Protein AF-A0A7S0NJ37-F1 (afdb_monomer_lite)

Structure (mmCIF, N/CA/C/O backbone):
data_AF-A0A7S0NJ37-F1
#
_entry.id   AF-A0A7S0NJ37-F1
#
loop_
_atom_site.group_PDB
_atom_site.id
_atom_site.type_symbol
_atom_site.label_atom_id
_atom_site.label_alt_id
_atom_site.label_comp_id
_atom_site.label_asym_id
_atom_site.label_entity_id
_atom_site.label_seq_id
_atom_site.pdbx_PDB_ins_code
_atom_site.Cartn_x
_atom_site.Cartn_y
_atom_site.Cartn_z
_atom_site.occupancy
_atom_site.B_iso_or_equiv
_atom_site.auth_seq_id
_atom_site.auth_comp_id
_atom_site.auth_asym_id
_atom_site.auth_atom_id
_atom_site.pdbx_PDB_model_num
ATOM 1 N N . ALA A 1 1 ? 21.598 -8.568 -41.672 1.00 54.41 1 ALA A N 1
ATOM 2 C CA . ALA A 1 1 ? 20.676 -8.163 -42.757 1.00 54.41 1 ALA A CA 1
ATOM 3 C C . ALA A 1 1 ? 19.600 -9.223 -43.064 1.00 54.41 1 ALA A C 1
ATOM 5 O O . ALA A 1 1 ? 18.471 -9.042 -42.624 1.00 54.41 1 ALA A O 1
ATOM 6 N N . ALA A 1 2 ? 19.920 -10.364 -43.697 1.00 63.41 2 ALA A N 1
ATOM 7 C CA . ALA A 1 2 ? 18.917 -11.336 -44.184 1.00 63.41 2 ALA A CA 1
ATOM 8 C C . ALA A 1 2 ? 17.952 -11.902 -43.115 1.00 63.41 2 ALA A C 1
ATOM 10 O O . ALA A 1 2 ? 16.750 -11.988 -43.350 1.00 63.41 2 ALA A O 1
ATOM 11 N N . VAL A 1 3 ? 18.448 -12.220 -41.911 1.00 75.25 3 VAL A N 1
ATOM 12 C CA . VAL A 1 3 ? 17.618 -12.723 -40.791 1.00 75.25 3 VAL A CA 1
ATOM 13 C C . VAL A 1 3 ? 16.585 -11.689 -40.318 1.00 75.25 3 VAL A C 1
ATOM 15 O O . VAL A 1 3 ? 15.489 -12.055 -39.906 1.00 75.25 3 VAL A O 1
ATOM 18 N N . LEU A 1 4 ? 16.899 -10.394 -40.427 1.00 79.69 4 LEU A N 1
ATOM 19 C CA . LEU A 1 4 ? 15.978 -9.291 -40.123 1.00 79.69 4 LEU A CA 1
ATOM 20 C C . LEU A 1 4 ? 15.130 -8.873 -41.336 1.00 79.69 4 LEU A C 1
ATOM 22 O O . LEU A 1 4 ? 14.363 -7.918 -41.234 1.00 79.69 4 LEU A O 1
ATOM 26 N N . ARG A 1 5 ? 15.246 -9.592 -42.463 1.00 79.88 5 ARG A N 1
ATOM 27 C CA . ARG A 1 5 ? 14.633 -9.252 -43.757 1.00 79.88 5 ARG A CA 1
ATOM 28 C C . ARG A 1 5 ? 14.979 -7.833 -44.212 1.00 79.88 5 ARG A C 1
ATOM 30 O O . ARG A 1 5 ? 14.100 -7.067 -44.591 1.00 79.88 5 ARG A O 1
ATOM 37 N N . LEU A 1 6 ? 16.261 -7.499 -44.114 1.00 78.94 6 LEU A N 1
ATOM 38 C CA . LEU A 1 6 ? 16.809 -6.220 -44.544 1.00 78.94 6 LEU A CA 1
ATOM 39 C C . LEU A 1 6 ? 17.745 -6.418 -45.719 1.00 78.94 6 LEU A C 1
ATOM 41 O O . LEU A 1 6 ? 18.446 -7.436 -45.781 1.00 78.94 6 LEU A O 1
ATOM 45 N N . ASP A 1 7 ? 17.807 -5.398 -46.564 1.00 78.56 7 ASP A N 1
ATOM 46 C CA . ASP A 1 7 ? 18.807 -5.319 -47.612 1.00 78.56 7 ASP A CA 1
ATOM 47 C C . ASP A 1 7 ? 20.221 -5.239 -47.007 1.00 78.56 7 ASP A C 1
ATOM 49 O O . ASP A 1 7 ? 20.414 -4.723 -45.893 1.00 78.56 7 ASP A O 1
ATOM 53 N N . PRO A 1 8 ? 21.237 -5.783 -47.697 1.00 71.44 8 PRO A N 1
ATOM 54 C CA . PRO A 1 8 ? 22.630 -5.610 -47.304 1.00 71.44 8 PRO A CA 1
ATOM 55 C C . PRO A 1 8 ? 22.983 -4.119 -47.158 1.00 71.44 8 PRO A C 1
ATOM 57 O O . PRO A 1 8 ? 22.701 -3.315 -48.043 1.00 71.44 8 PRO A O 1
ATOM 60 N N . GLY A 1 9 ? 23.595 -3.744 -46.031 1.00 68.25 9 GLY A N 1
ATOM 61 C CA . GLY A 1 9 ? 23.977 -2.354 -45.744 1.00 68.25 9 GLY A CA 1
ATOM 62 C C . GLY A 1 9 ? 22.886 -1.481 -45.111 1.00 68.25 9 GLY A C 1
ATOM 63 O O . GLY A 1 9 ? 23.063 -0.269 -45.056 1.00 68.25 9 GLY A O 1
ATOM 64 N N . ALA A 1 10 ? 21.771 -2.060 -44.646 1.00 72.56 10 ALA A N 1
ATOM 65 C CA . ALA A 1 10 ? 20.809 -1.346 -43.802 1.00 72.56 10 ALA A CA 1
ATOM 66 C C . ALA A 1 10 ? 21.468 -0.820 -42.513 1.00 72.56 10 ALA A C 1
ATOM 68 O O . ALA A 1 10 ? 22.307 -1.504 -41.922 1.00 72.56 10 ALA A O 1
ATOM 69 N N . ASP A 1 11 ? 21.063 0.371 -42.076 1.00 77.38 11 ASP A N 1
ATOM 70 C CA . ASP A 1 11 ? 21.595 1.018 -40.878 1.00 77.38 11 ASP A CA 1
ATOM 71 C C . ASP A 1 11 ? 21.049 0.394 -39.578 1.00 77.38 11 ASP A C 1
ATOM 73 O O . ASP A 1 11 ? 20.120 -0.431 -39.555 1.00 77.38 11 ASP A O 1
ATOM 77 N N . PHE A 1 12 ? 21.652 0.780 -38.455 1.00 78.12 12 PHE A N 1
ATOM 78 C CA . PHE A 1 12 ? 21.285 0.246 -37.148 1.00 78.12 12 PHE A CA 1
ATOM 79 C C . PHE A 1 12 ? 19.840 0.582 -36.748 1.00 78.12 12 PHE A C 1
ATOM 81 O O . PHE A 1 12 ? 19.153 -0.248 -36.143 1.00 78.12 12 PHE A O 1
ATOM 88 N N . LEU A 1 13 ? 19.347 1.772 -37.107 1.00 79.31 13 LEU A N 1
ATOM 89 C CA . LEU A 1 13 ? 17.984 2.207 -36.791 1.00 79.31 13 LEU A CA 1
ATOM 90 C C . LEU A 1 13 ? 16.943 1.351 -37.517 1.00 79.31 13 LEU A C 1
ATOM 92 O O . LEU A 1 13 ? 16.004 0.855 -36.884 1.00 79.31 13 LEU A O 1
ATOM 96 N N . THR A 1 14 ? 17.160 1.075 -38.803 1.00 79.12 14 THR A N 1
ATOM 97 C CA . THR A 1 14 ? 16.303 0.181 -39.590 1.00 79.12 14 THR A CA 1
ATOM 98 C C . THR A 1 14 ? 16.344 -1.242 -39.033 1.00 79.12 14 THR A C 1
ATOM 100 O O . THR A 1 14 ? 15.305 -1.899 -38.913 1.00 79.12 14 THR A O 1
ATOM 103 N N . ALA A 1 15 ? 17.512 -1.718 -38.592 1.00 78.31 15 ALA A N 1
ATOM 104 C CA . ALA A 1 15 ? 17.624 -3.020 -37.939 1.00 78.31 15 ALA A CA 1
ATOM 105 C C . ALA A 1 15 ? 16.923 -3.103 -36.585 1.00 78.31 15 ALA A C 1
ATOM 107 O O . ALA A 1 15 ? 16.299 -4.124 -36.281 1.00 78.31 15 ALA A O 1
ATOM 108 N N . LYS A 1 16 ? 16.958 -2.031 -35.793 1.00 81.62 16 LYS A N 1
ATOM 109 C CA . LYS A 1 16 ? 16.226 -1.934 -34.529 1.00 81.62 16 LYS A CA 1
ATOM 110 C C . LYS A 1 16 ? 14.714 -1.965 -34.763 1.00 81.62 16 LYS A C 1
ATOM 112 O O . LYS A 1 16 ? 14.019 -2.726 -34.087 1.00 81.62 16 LYS A O 1
ATOM 117 N N . ALA A 1 17 ? 14.214 -1.218 -35.747 1.00 80.81 17 ALA A N 1
ATOM 118 C CA . ALA A 1 17 ? 12.798 -1.215 -36.113 1.00 80.81 17 ALA A CA 1
ATOM 119 C C . ALA A 1 17 ? 12.338 -2.585 -36.648 1.00 80.81 17 ALA A C 1
ATOM 121 O O . ALA A 1 17 ? 11.313 -3.123 -36.218 1.00 80.81 17 ALA A O 1
ATOM 122 N N . ALA A 1 18 ? 13.132 -3.213 -37.522 1.00 77.50 18 ALA A N 1
ATOM 123 C CA . ALA A 1 18 ? 12.846 -4.549 -38.039 1.00 77.50 18 ALA A CA 1
ATOM 124 C C . ALA A 1 18 ? 12.836 -5.608 -36.931 1.00 77.50 18 ALA A C 1
ATOM 126 O O . ALA A 1 18 ? 11.937 -6.452 -36.893 1.00 77.50 18 ALA A O 1
ATOM 127 N N . HIS A 1 19 ? 13.781 -5.530 -35.991 1.00 86.06 19 HIS A N 1
ATOM 128 C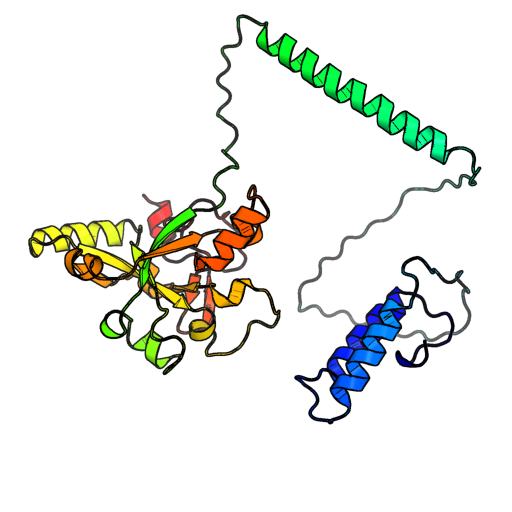 CA . HIS A 1 19 ? 13.812 -6.395 -34.818 1.00 86.06 19 HIS A CA 1
ATOM 129 C C . HIS A 1 19 ? 12.553 -6.227 -33.959 1.00 86.06 19 HIS A C 1
ATOM 131 O O . HIS A 1 19 ? 11.930 -7.226 -33.615 1.00 86.06 19 HIS A O 1
ATOM 137 N N . GLN A 1 20 ? 12.128 -4.992 -33.665 1.00 82.19 20 GLN A N 1
ATOM 138 C CA . GLN A 1 20 ? 10.904 -4.728 -32.895 1.00 82.19 20 GLN A CA 1
ATOM 139 C C . GLN A 1 20 ? 9.639 -5.261 -33.579 1.00 82.19 20 GLN A C 1
ATOM 141 O O . GLN A 1 20 ? 8.739 -5.764 -32.907 1.00 82.19 20 GLN A O 1
ATOM 146 N N . ARG A 1 21 ? 9.555 -5.171 -34.910 1.00 88.12 21 ARG A N 1
ATOM 147 C CA . ARG A 1 21 ? 8.427 -5.721 -35.671 1.00 88.12 21 ARG A CA 1
ATOM 148 C C . ARG A 1 21 ? 8.421 -7.249 -35.637 1.00 88.12 21 ARG A C 1
ATOM 150 O O . ARG A 1 21 ? 7.388 -7.847 -35.354 1.00 88.12 21 ARG A O 1
ATOM 157 N N . LEU A 1 22 ? 9.562 -7.881 -35.920 1.00 81.94 22 LEU A N 1
ATOM 158 C CA . LEU A 1 22 ? 9.670 -9.340 -36.001 1.00 81.94 22 LEU A CA 1
ATOM 159 C C . LEU A 1 22 ? 9.535 -10.002 -34.627 1.00 81.94 22 LEU A C 1
ATOM 161 O O . LEU A 1 22 ? 8.869 -11.028 -34.517 1.00 81.94 22 LEU A O 1
ATOM 165 N N . SER A 1 23 ? 10.083 -9.394 -33.573 1.00 85.81 23 SER A N 1
ATOM 166 C CA . SER A 1 23 ? 10.018 -9.924 -32.209 1.00 85.81 23 SER A CA 1
ATOM 167 C C . SER A 1 23 ? 8.590 -10.025 -31.686 1.00 85.81 23 SER A C 1
ATOM 169 O O . SER A 1 23 ? 8.292 -10.958 -30.955 1.00 85.81 23 SER A O 1
ATOM 171 N N . ARG A 1 24 ? 7.676 -9.142 -32.114 1.00 84.31 24 ARG A N 1
ATOM 172 C CA . ARG A 1 24 ? 6.242 -9.236 -31.786 1.00 84.31 24 ARG A CA 1
ATOM 173 C C . ARG A 1 24 ? 5.558 -10.444 -32.429 1.00 84.31 24 ARG A C 1
ATOM 175 O O . ARG A 1 24 ? 4.608 -10.956 -31.849 1.00 84.31 24 ARG A O 1
ATOM 182 N N . VAL A 1 25 ? 6.028 -10.871 -33.602 1.00 85.12 25 VAL A N 1
ATOM 183 C CA . VAL A 1 25 ? 5.443 -11.973 -34.384 1.00 85.12 25 VAL A CA 1
ATOM 184 C C . VAL A 1 25 ? 5.955 -13.329 -33.905 1.00 85.12 25 VAL A C 1
ATOM 186 O O . VAL A 1 25 ? 5.181 -14.275 -33.817 1.00 85.12 25 VAL A O 1
ATOM 189 N N . VAL A 1 26 ? 7.248 -13.430 -33.586 1.00 84.38 26 VAL A N 1
ATOM 190 C CA . VAL A 1 26 ? 7.886 -14.699 -33.187 1.00 84.38 26 VAL A CA 1
ATOM 191 C C . VAL A 1 26 ? 8.184 -14.779 -31.691 1.00 84.38 26 VAL A C 1
ATOM 193 O O . VAL A 1 26 ? 9.015 -15.581 -31.280 1.00 84.38 26 VAL A O 1
ATOM 196 N N . HIS A 1 27 ? 7.543 -13.941 -30.871 1.00 86.56 27 HIS A N 1
ATOM 197 C CA . HIS A 1 27 ? 7.741 -13.990 -29.424 1.00 86.56 27 HIS A CA 1
ATOM 198 C C . HIS A 1 27 ? 7.287 -15.354 -28.881 1.00 86.56 27 HIS A C 1
ATOM 200 O O . HIS A 1 27 ? 6.138 -15.718 -29.142 1.00 86.56 27 HIS A O 1
ATOM 206 N N . PRO A 1 28 ? 8.106 -16.057 -28.084 1.00 77.19 28 PRO A N 1
ATOM 207 C CA . PRO A 1 28 ? 7.749 -17.351 -27.491 1.00 77.19 28 PRO A CA 1
ATOM 208 C C . PRO A 1 28 ? 6.399 -17.343 -26.769 1.00 77.19 28 PRO A C 1
ATOM 210 O O . PRO A 1 28 ? 5.545 -18.186 -27.009 1.00 77.19 28 PRO A O 1
ATOM 213 N N . ASP A 1 29 ? 6.151 -16.300 -25.977 1.00 78.38 29 ASP A N 1
ATOM 214 C CA . ASP A 1 29 ? 4.898 -16.164 -25.218 1.00 78.38 29 ASP A CA 1
ATOM 215 C C . ASP A 1 29 ? 3.658 -15.842 -26.071 1.00 78.38 29 ASP A C 1
ATOM 217 O O . ASP A 1 29 ? 2.536 -15.885 -25.570 1.00 78.38 29 ASP A O 1
ATOM 221 N N . LYS A 1 30 ? 3.833 -15.450 -27.340 1.00 73.44 30 LYS A N 1
ATOM 222 C CA . LYS A 1 30 ? 2.728 -15.026 -28.225 1.00 73.44 30 LYS A CA 1
ATOM 223 C C . LYS A 1 30 ? 2.544 -15.935 -29.434 1.00 73.44 30 LYS A C 1
ATOM 225 O O . LYS A 1 30 ? 1.482 -15.908 -30.050 1.00 73.44 30 LYS A O 1
ATOM 230 N N . CYS A 1 31 ? 3.562 -16.711 -29.789 1.00 78.88 31 CYS A N 1
ATOM 231 C CA . CYS A 1 31 ? 3.579 -17.576 -30.954 1.00 78.88 31 CYS A CA 1
ATOM 232 C C . CYS A 1 31 ? 3.769 -19.025 -30.508 1.00 78.88 31 CYS A C 1
ATOM 234 O O . CYS A 1 31 ? 4.839 -19.399 -30.044 1.00 78.88 31 CYS A O 1
ATOM 236 N N . ALA A 1 32 ? 2.735 -19.846 -30.691 1.00 84.25 32 ALA A N 1
ATOM 237 C CA . ALA A 1 32 ? 2.742 -21.256 -30.301 1.00 84.25 32 ALA A CA 1
ATOM 238 C C . ALA A 1 32 ? 3.526 -22.174 -31.268 1.00 84.25 32 ALA A C 1
ATOM 240 O O . ALA A 1 32 ? 3.525 -23.390 -31.083 1.00 84.25 32 ALA A O 1
ATOM 241 N N . ASP A 1 33 ? 4.164 -21.632 -32.318 1.00 79.88 33 ASP A N 1
ATOM 242 C CA . ASP A 1 33 ? 4.995 -22.433 -33.227 1.00 79.88 33 ASP A CA 1
ATOM 243 C C . ASP A 1 33 ? 6.254 -22.913 -32.474 1.00 79.88 33 ASP A C 1
ATOM 245 O O . ASP A 1 33 ? 6.984 -22.081 -31.932 1.00 79.88 33 ASP A O 1
ATOM 249 N N . PRO A 1 34 ? 6.580 -24.220 -32.483 1.00 80.25 34 PRO A N 1
ATOM 250 C CA . PRO A 1 34 ? 7.750 -24.771 -31.784 1.00 80.25 34 PRO A CA 1
ATOM 251 C C . PRO A 1 34 ? 9.098 -24.160 -32.199 1.00 80.25 34 PRO A C 1
ATOM 253 O O . PRO A 1 34 ? 10.119 -24.381 -31.553 1.00 80.25 34 PRO A O 1
ATOM 256 N N . ARG A 1 35 ? 9.140 -23.427 -33.317 1.00 76.00 35 ARG A N 1
ATOM 257 C CA . ARG A 1 35 ? 10.338 -22.758 -33.838 1.00 76.00 35 ARG A CA 1
ATOM 258 C C . ARG A 1 35 ? 10.433 -21.290 -33.414 1.00 76.00 35 ARG A C 1
ATOM 260 O O . ARG A 1 35 ? 11.430 -20.652 -33.759 1.00 76.00 35 ARG A O 1
ATOM 267 N N . ALA A 1 36 ? 9.440 -20.753 -32.700 1.00 75.19 36 ALA A N 1
ATOM 268 C CA . ALA A 1 36 ? 9.385 -19.354 -32.272 1.00 75.19 36 ALA A CA 1
ATOM 269 C C . ALA A 1 36 ? 10.600 -18.968 -31.415 1.00 75.19 36 ALA A C 1
ATOM 271 O O . ALA A 1 36 ? 11.268 -17.986 -31.731 1.00 75.19 36 ALA A O 1
ATOM 272 N N . ASP A 1 37 ? 10.976 -19.803 -30.442 1.00 68.88 37 ASP A N 1
ATOM 273 C CA . ASP A 1 37 ? 12.170 -19.608 -29.602 1.00 68.88 37 ASP A CA 1
ATOM 274 C C . ASP A 1 37 ? 13.444 -19.433 -30.431 1.00 68.88 37 ASP A C 1
ATOM 276 O O . ASP A 1 37 ? 14.210 -18.477 -30.272 1.00 68.88 37 ASP A O 1
ATOM 280 N N . ARG A 1 38 ? 13.651 -20.346 -31.386 1.00 73.19 38 ARG A N 1
ATOM 281 C CA . ARG A 1 38 ? 14.815 -20.325 -32.274 1.00 73.19 38 ARG A CA 1
ATOM 282 C C . ARG A 1 38 ? 14.792 -19.100 -33.187 1.00 73.19 38 ARG A C 1
ATOM 284 O O . ARG A 1 38 ? 15.831 -18.475 -33.395 1.00 73.19 38 ARG A O 1
ATOM 291 N N . ALA A 1 39 ? 13.630 -18.747 -33.732 1.00 74.00 39 ALA A N 1
ATOM 292 C CA . ALA A 1 39 ? 13.470 -17.574 -34.584 1.00 74.00 39 ALA A CA 1
ATOM 293 C C . ALA A 1 39 ? 13.740 -16.273 -33.811 1.00 74.00 39 ALA A C 1
ATOM 295 O O . ALA A 1 39 ? 14.460 -15.408 -34.311 1.00 74.00 39 ALA A O 1
ATOM 296 N N . PHE A 1 40 ? 13.237 -16.166 -32.579 1.00 79.25 40 PHE A N 1
ATOM 297 C CA . PHE A 1 40 ? 13.448 -15.028 -31.690 1.00 79.25 40 PHE A CA 1
ATOM 298 C C . PHE A 1 40 ? 14.928 -14.848 -31.332 1.00 79.25 40 PHE A C 1
ATOM 300 O O . PHE A 1 40 ? 15.469 -13.740 -31.423 1.00 79.25 40 PHE A O 1
ATOM 307 N N . ALA A 1 41 ? 15.621 -15.939 -30.995 1.00 76.69 41 ALA A N 1
ATOM 308 C CA . ALA A 1 41 ? 17.055 -15.913 -30.719 1.00 76.69 41 ALA A CA 1
ATOM 309 C C . ALA A 1 41 ? 17.862 -15.425 -31.937 1.00 76.69 41 ALA A C 1
ATOM 311 O O . ALA A 1 41 ? 18.730 -14.558 -31.804 1.00 76.69 41 ALA A O 1
ATOM 312 N N . LEU A 1 42 ? 17.527 -15.909 -33.138 1.00 77.00 42 LEU A N 1
ATOM 313 C CA . LEU A 1 42 ? 18.211 -15.537 -34.380 1.00 77.00 42 LEU A CA 1
ATOM 314 C C . LEU A 1 42 ? 18.033 -14.053 -34.733 1.00 77.00 42 LEU A C 1
ATOM 316 O O . LEU A 1 42 ? 19.020 -13.383 -35.038 1.00 77.00 42 LEU A O 1
ATOM 320 N N . ILE A 1 43 ? 16.814 -13.505 -34.653 1.00 77.88 43 ILE A N 1
ATOM 321 C CA . ILE A 1 43 ? 16.585 -12.073 -34.934 1.00 77.88 43 ILE A CA 1
ATOM 322 C C . ILE A 1 43 ? 17.225 -11.164 -33.874 1.00 77.88 43 ILE A C 1
ATOM 324 O O . ILE A 1 43 ? 17.613 -10.036 -34.175 1.00 77.88 43 ILE A O 1
ATOM 328 N N . THR A 1 44 ? 17.360 -11.643 -32.635 1.00 81.62 44 THR A N 1
ATOM 329 C CA . THR A 1 44 ? 17.998 -10.906 -31.534 1.00 81.62 44 THR A CA 1
ATOM 330 C C . THR A 1 44 ? 19.509 -10.834 -31.721 1.00 81.62 44 THR A C 1
ATOM 332 O O . THR A 1 44 ? 20.089 -9.749 -31.590 1.00 81.62 44 THR A O 1
ATOM 335 N N . ALA A 1 45 ? 20.127 -11.967 -32.072 1.00 75.38 45 ALA A N 1
ATOM 336 C CA . ALA A 1 45 ? 21.546 -12.066 -32.394 1.00 75.38 45 ALA A CA 1
ATOM 337 C C . ALA A 1 45 ? 21.894 -11.246 -33.645 1.00 75.38 45 ALA A C 1
ATOM 339 O O . ALA A 1 45 ? 22.860 -10.488 -33.631 1.00 75.38 45 ALA A O 1
ATOM 340 N N . ALA A 1 46 ? 21.058 -11.306 -34.688 1.00 74.81 46 ALA A N 1
ATOM 341 C CA . ALA A 1 46 ? 21.266 -10.551 -35.921 1.00 74.81 46 ALA A CA 1
ATOM 342 C C . ALA A 1 46 ? 21.272 -9.027 -35.709 1.00 74.81 46 ALA A C 1
ATOM 344 O O . ALA A 1 46 ? 22.038 -8.333 -36.368 1.00 74.81 46 ALA A O 1
ATOM 345 N N . ARG A 1 47 ? 20.450 -8.504 -34.788 1.00 85.50 47 ARG A N 1
ATOM 346 C CA . ARG A 1 47 ? 20.459 -7.076 -34.421 1.00 85.50 47 ARG A CA 1
ATOM 347 C C . ARG A 1 47 ? 21.682 -6.701 -33.580 1.00 85.50 47 ARG A C 1
ATOM 349 O O . ARG A 1 47 ? 22.210 -5.616 -33.763 1.00 85.50 47 ARG A O 1
ATOM 356 N N . ASN A 1 48 ? 22.141 -7.584 -32.689 1.00 79.19 48 ASN A N 1
ATOM 357 C CA . ASN A 1 48 ? 23.340 -7.343 -31.868 1.00 79.19 48 ASN A CA 1
ATOM 358 C C . ASN A 1 48 ? 24.641 -7.359 -32.678 1.00 79.19 48 ASN A C 1
ATOM 360 O O . ASN A 1 48 ? 25.620 -6.761 -32.255 1.00 79.19 48 ASN A O 1
ATOM 364 N N . ALA A 1 49 ? 24.654 -8.056 -33.812 1.00 78.44 49 ALA A N 1
ATOM 365 C CA . ALA A 1 49 ? 25.803 -8.117 -34.707 1.00 78.44 49 ALA A CA 1
ATOM 366 C C . ALA A 1 49 ? 25.937 -6.887 -35.630 1.00 78.44 49 ALA A C 1
ATOM 368 O O . ALA A 1 49 ? 26.886 -6.827 -36.404 1.00 78.44 49 ALA A O 1
ATOM 369 N N . MET A 1 50 ? 24.987 -5.941 -35.599 1.00 76.88 50 MET A N 1
ATOM 370 C CA . MET A 1 50 ? 25.040 -4.711 -36.398 1.00 76.88 50 MET A CA 1
ATOM 371 C C . MET A 1 50 ? 25.753 -3.609 -35.608 1.00 76.88 50 MET A C 1
ATOM 373 O O . MET A 1 50 ? 25.443 -3.406 -34.434 1.00 76.88 50 MET A O 1
ATOM 377 N N . ASP A 1 51 ? 26.664 -2.890 -36.260 1.00 74.56 51 ASP A N 1
ATOM 378 C CA . ASP A 1 51 ? 27.392 -1.771 -35.661 1.00 74.56 51 ASP A CA 1
ATOM 379 C C . ASP A 1 51 ? 26.443 -0.575 -35.407 1.00 74.56 51 ASP A C 1
ATOM 381 O O . ASP A 1 51 ? 25.821 -0.088 -36.357 1.00 74.56 51 ASP A O 1
ATOM 385 N N . PRO A 1 52 ? 26.305 -0.100 -34.152 1.00 64.88 52 PRO A N 1
ATOM 386 C CA . PRO A 1 52 ? 25.478 1.056 -33.804 1.00 64.88 52 PRO A CA 1
ATOM 387 C C . PRO A 1 52 ? 25.892 2.365 -34.481 1.00 64.88 52 PRO A C 1
ATOM 389 O O . PRO A 1 52 ? 25.051 3.250 -34.613 1.00 64.88 52 PRO A O 1
ATOM 392 N N . ASN A 1 53 ? 27.154 2.476 -34.901 1.00 63.25 53 ASN A N 1
ATOM 393 C CA . ASN A 1 53 ? 27.733 3.682 -35.492 1.00 63.25 53 ASN A CA 1
ATOM 394 C C . ASN A 1 53 ? 27.809 3.613 -37.026 1.00 63.25 53 ASN A C 1
ATOM 396 O O . ASN A 1 53 ? 28.310 4.537 -37.667 1.00 63.25 53 ASN A O 1
ATOM 400 N N . PHE A 1 54 ? 27.315 2.531 -37.637 1.00 58.06 54 PHE A N 1
ATOM 401 C CA . PHE A 1 54 ? 27.286 2.399 -39.088 1.00 58.06 54 PHE A CA 1
ATOM 402 C C . PHE A 1 54 ? 26.150 3.241 -39.680 1.00 58.06 54 PHE A C 1
ATOM 404 O O . PHE A 1 54 ? 24.988 2.826 -39.722 1.00 58.06 54 PHE A O 1
ATOM 411 N N . HIS A 1 55 ? 26.511 4.428 -40.161 1.00 53.88 55 HIS A N 1
ATOM 412 C CA . HIS A 1 55 ? 25.667 5.269 -40.997 1.00 53.88 55 HIS A CA 1
ATOM 413 C C . HIS A 1 55 ? 26.013 5.032 -42.466 1.00 53.88 55 HIS A C 1
ATOM 415 O O . HIS A 1 55 ? 27.159 5.193 -42.886 1.00 53.88 55 HIS A O 1
ATOM 421 N N . LYS A 1 56 ? 25.016 4.632 -43.260 1.00 48.16 56 LYS A N 1
ATOM 422 C CA . LYS A 1 56 ? 25.174 4.549 -44.712 1.00 48.16 56 LYS A CA 1
ATOM 423 C C . LYS A 1 56 ? 25.345 5.984 -45.246 1.00 48.16 56 LYS A C 1
ATOM 425 O O . LYS A 1 56 ? 24.539 6.835 -44.864 1.00 48.16 56 LYS A O 1
ATOM 430 N N . PRO A 1 57 ? 26.344 6.279 -46.097 1.00 38.44 57 PRO A N 1
ATOM 431 C CA . PRO A 1 57 ? 26.395 7.555 -46.802 1.00 38.44 57 PRO A CA 1
ATOM 432 C C . PRO A 1 57 ? 25.079 7.751 -47.560 1.00 38.44 57 PRO A C 1
ATOM 434 O O . PRO A 1 57 ? 24.585 6.812 -48.186 1.00 38.44 57 PRO A O 1
ATOM 437 N N . PHE A 1 58 ? 24.480 8.933 -47.435 1.00 36.16 58 PHE A N 1
ATOM 438 C CA . PHE A 1 58 ? 23.237 9.286 -48.115 1.00 36.16 58 PHE A CA 1
ATOM 439 C C . PHE A 1 58 ? 23.415 9.169 -49.636 1.00 36.16 58 PHE A C 1
ATOM 441 O O . PHE A 1 58 ? 24.056 10.021 -50.245 1.00 36.16 58 PHE A O 1
ATOM 448 N N . ASP A 1 59 ? 22.791 8.165 -50.249 1.00 33.47 59 ASP A N 1
ATOM 449 C CA . ASP A 1 59 ? 22.395 8.240 -51.654 1.00 33.47 59 ASP A CA 1
ATOM 450 C C . ASP A 1 59 ? 21.025 8.930 -51.694 1.00 33.47 59 ASP A C 1
ATOM 452 O O . ASP A 1 59 ? 20.043 8.424 -51.147 1.00 33.47 59 ASP A O 1
ATOM 456 N N . ASN A 1 60 ? 20.956 10.107 -52.307 1.00 32.66 60 ASN A N 1
ATOM 457 C CA . ASN A 1 60 ? 19.730 10.878 -52.512 1.00 32.66 60 ASN A CA 1
ATOM 458 C C . ASN A 1 60 ? 19.639 11.233 -54.007 1.00 32.66 60 ASN A C 1
ATOM 460 O O . ASN A 1 60 ? 20.683 11.424 -54.631 1.00 32.66 60 ASN A O 1
ATOM 464 N N . PRO A 1 61 ? 18.467 11.589 -54.549 1.00 44.12 61 PRO A N 1
ATOM 465 C CA . PRO A 1 61 ? 17.179 10.891 -54.620 1.00 44.12 61 PRO A CA 1
ATOM 466 C C . PRO A 1 61 ? 16.699 10.797 -56.081 1.00 44.12 61 PRO A C 1
ATOM 468 O O . PRO A 1 61 ? 16.818 11.770 -56.810 1.00 44.12 61 PRO A O 1
ATOM 471 N N . ASP A 1 62 ? 16.043 9.714 -56.499 1.00 31.08 62 ASP A N 1
ATOM 472 C CA . ASP A 1 62 ? 15.079 9.806 -57.611 1.00 31.08 62 ASP A CA 1
ATOM 473 C C . ASP A 1 62 ? 14.145 8.589 -57.648 1.00 31.08 62 ASP A C 1
ATOM 475 O O . ASP A 1 62 ? 14.541 7.476 -57.989 1.00 31.08 62 ASP A O 1
ATOM 479 N N . SER A 1 63 ? 12.897 8.823 -57.235 1.00 30.25 63 SER A N 1
ATOM 480 C CA . SER A 1 63 ? 11.638 8.096 -57.511 1.00 30.25 63 SER A CA 1
ATOM 481 C C . SER A 1 63 ? 10.718 8.283 -56.296 1.00 30.25 63 SER A C 1
ATOM 483 O O . SER A 1 63 ? 10.790 7.590 -55.291 1.00 30.25 63 SER A O 1
ATOM 485 N N . VAL A 1 64 ? 10.006 9.407 -56.227 1.00 33.78 64 VAL A N 1
ATOM 486 C CA . VAL A 1 64 ? 8.622 9.510 -56.722 1.00 33.78 64 VAL A CA 1
ATOM 487 C C . VAL A 1 64 ? 7.743 8.385 -56.167 1.00 33.78 64 VAL A C 1
ATOM 489 O O . VAL A 1 64 ? 7.687 7.320 -56.763 1.00 33.78 64 VAL A O 1
ATOM 492 N N . VAL A 1 65 ? 7.006 8.668 -55.085 1.00 30.62 65 VAL A N 1
ATOM 493 C CA . VAL A 1 65 ? 5.532 8.770 -55.112 1.00 30.62 65 VAL A CA 1
ATOM 494 C C . VAL A 1 65 ? 5.096 9.814 -54.074 1.00 30.62 65 VAL A C 1
ATOM 496 O O . VAL A 1 65 ? 5.364 9.677 -52.882 1.00 30.62 65 VAL A O 1
ATOM 499 N N . LYS A 1 66 ? 4.426 10.865 -54.557 1.00 31.02 66 LYS A N 1
ATOM 500 C CA . LYS A 1 66 ? 3.577 11.777 -53.781 1.00 31.02 66 LYS A CA 1
ATOM 501 C C . LYS A 1 66 ? 2.152 11.226 -53.746 1.00 31.02 66 LYS A C 1
ATOM 503 O O . LYS A 1 66 ? 1.654 10.828 -54.791 1.00 31.02 66 LYS A O 1
ATOM 508 N N . ASP A 1 67 ? 1.530 11.283 -52.577 1.00 28.69 67 ASP A N 1
ATOM 509 C CA . ASP A 1 67 ? 0.176 11.794 -52.279 1.00 28.69 67 ASP A CA 1
ATOM 510 C C . ASP A 1 67 ? -0.068 11.462 -50.799 1.00 28.69 67 ASP A C 1
ATOM 512 O O . ASP A 1 67 ? 0.356 10.415 -50.326 1.00 28.69 67 ASP A O 1
ATOM 516 N N . GLY A 1 68 ? -0.665 12.265 -49.934 1.00 26.42 68 GLY A N 1
ATOM 517 C CA . GLY A 1 68 ? -1.566 13.397 -50.060 1.00 26.42 68 GLY A CA 1
ATOM 518 C C . GLY A 1 68 ? -2.325 13.415 -48.721 1.00 26.42 68 GLY A C 1
ATOM 519 O O . GLY A 1 68 ? -2.740 12.371 -48.233 1.00 26.42 68 GLY A O 1
ATOM 520 N N . ALA A 1 69 ? -2.382 14.581 -48.086 1.00 29.19 69 ALA A N 1
ATOM 521 C CA . ALA A 1 69 ? -2.862 14.891 -46.736 1.00 29.19 69 ALA A CA 1
ATOM 522 C C . ALA A 1 69 ? -3.983 14.035 -46.092 1.00 29.19 69 ALA A C 1
ATOM 524 O O . ALA A 1 69 ? -5.061 13.877 -46.660 1.00 29.19 69 ALA A O 1
ATOM 525 N N . TYR A 1 70 ? -3.810 13.733 -44.797 1.00 26.78 70 TYR A N 1
ATOM 526 C CA . TYR A 1 70 ? -4.867 13.879 -43.782 1.00 26.78 70 TYR A CA 1
ATOM 527 C C . TYR A 1 70 ? -4.266 14.178 -42.398 1.00 26.78 70 TYR A C 1
ATOM 529 O O . TYR A 1 70 ? -3.408 13.452 -41.906 1.00 26.78 70 TYR A O 1
ATOM 537 N N . ASN A 1 71 ? -4.768 15.242 -41.767 1.00 32.34 71 ASN A N 1
ATOM 538 C CA . ASN A 1 71 ? -4.670 15.491 -40.330 1.00 32.34 71 ASN A CA 1
ATOM 539 C C . ASN A 1 71 ? -5.942 14.957 -39.667 1.00 32.34 71 ASN A C 1
ATOM 541 O O . ASN A 1 71 ? -7.013 15.417 -40.051 1.00 32.34 71 ASN A O 1
ATOM 545 N N . VAL A 1 72 ? -5.832 14.105 -38.641 1.00 26.12 72 VAL A N 1
ATOM 546 C CA . VAL A 1 72 ? -6.754 14.076 -37.486 1.00 26.12 72 VAL A CA 1
ATOM 547 C C . VAL A 1 72 ? -5.994 13.571 -36.253 1.00 26.12 72 VAL A C 1
ATOM 549 O O . VAL A 1 72 ? -5.393 12.501 -36.269 1.00 26.12 72 VAL A O 1
ATOM 552 N N . THR A 1 73 ? -6.056 14.357 -35.183 1.00 40.88 73 THR A N 1
ATOM 553 C CA . THR A 1 73 ? -5.660 14.050 -33.802 1.00 40.88 73 THR A CA 1
ATOM 554 C C . THR A 1 73 ? -6.617 13.068 -33.122 1.00 40.88 73 THR A C 1
ATOM 556 O O . THR A 1 73 ? -7.811 13.335 -33.154 1.00 40.88 73 THR A O 1
ATOM 559 N N . VAL A 1 74 ? -6.106 12.054 -32.416 1.00 35.19 74 VAL A N 1
ATOM 560 C CA . VAL A 1 74 ? -6.427 11.646 -31.023 1.00 35.19 74 VAL A CA 1
ATOM 561 C C . VAL A 1 74 ? -5.261 10.728 -30.617 1.00 35.19 74 VAL A C 1
ATOM 563 O O . VAL A 1 74 ? -4.976 9.808 -31.370 1.00 35.19 74 VAL A O 1
ATOM 566 N N . ASP A 1 75 ? -4.593 11.007 -29.490 1.00 31.17 75 ASP A N 1
ATOM 567 C CA . ASP A 1 75 ? -3.418 10.307 -28.905 1.00 31.17 75 ASP A CA 1
ATOM 568 C C . ASP A 1 75 ? -2.089 11.096 -28.944 1.00 31.17 75 ASP A C 1
ATOM 570 O O . ASP A 1 75 ? -1.123 10.733 -29.603 1.00 31.17 75 ASP A O 1
ATOM 574 N N . ASN A 1 76 ? -2.057 12.188 -28.171 1.00 37.44 76 ASN A N 1
ATOM 575 C CA . ASN A 1 76 ? -0.910 12.688 -27.394 1.00 37.44 76 ASN A CA 1
ATOM 576 C C . ASN A 1 76 ? 0.525 12.587 -27.979 1.00 37.44 76 ASN A C 1
ATOM 578 O O . ASN A 1 76 ? 1.401 11.992 -27.353 1.00 37.44 76 ASN A O 1
ATOM 582 N N . GLU A 1 77 ? 0.831 13.325 -29.049 1.00 28.55 77 GLU A N 1
ATOM 583 C CA . GLU A 1 77 ? 2.198 13.830 -29.272 1.00 28.55 77 GLU A CA 1
ATOM 584 C C . GLU A 1 77 ? 2.205 15.341 -29.553 1.00 28.55 77 GLU A C 1
ATOM 586 O O . GLU A 1 77 ? 1.388 15.869 -30.307 1.00 28.55 77 GLU A O 1
ATOM 591 N N . ILE A 1 78 ? 3.118 16.035 -28.866 1.00 29.83 78 ILE A N 1
ATOM 592 C CA . ILE A 1 78 ? 3.388 17.472 -28.967 1.00 29.83 78 ILE A CA 1
ATOM 593 C C . ILE A 1 78 ? 4.300 17.703 -30.174 1.00 29.83 78 ILE A C 1
ATOM 595 O O . ILE A 1 78 ? 5.361 17.092 -30.274 1.00 29.83 78 ILE A O 1
ATOM 599 N N . VAL A 1 79 ? 3.914 18.637 -31.042 1.00 28.78 79 VAL A N 1
ATOM 600 C CA . VAL A 1 79 ? 4.816 19.270 -32.010 1.00 28.78 79 VAL A CA 1
ATOM 601 C C . VAL A 1 79 ? 5.626 20.338 -31.282 1.00 28.78 79 VAL A C 1
ATOM 603 O O . VAL A 1 79 ? 5.046 21.172 -30.588 1.00 28.78 79 VAL A O 1
ATOM 606 N N . VAL A 1 80 ? 6.940 20.368 -31.491 1.00 28.58 80 VAL A N 1
ATOM 607 C CA . VAL A 1 80 ? 7.700 21.617 -31.385 1.00 28.58 80 VAL A CA 1
ATOM 608 C C . VAL A 1 80 ? 8.420 21.824 -32.710 1.00 28.58 80 VAL A C 1
ATOM 610 O O . VAL A 1 80 ? 9.222 20.995 -33.132 1.00 28.58 80 VAL A O 1
ATOM 613 N N . GLU A 1 81 ? 8.055 22.913 -33.381 1.00 29.62 81 GLU A N 1
ATOM 614 C CA . GLU A 1 81 ? 8.807 23.491 -34.487 1.00 29.62 81 GLU A CA 1
ATOM 615 C C . GLU A 1 81 ? 10.146 24.015 -33.971 1.00 29.62 81 GLU A C 1
ATOM 617 O O . GLU A 1 81 ? 10.173 24.761 -32.995 1.00 29.62 81 GLU A O 1
ATOM 622 N N . GLU A 1 82 ? 11.232 23.740 -34.688 1.00 27.97 82 GLU A N 1
ATOM 623 C CA . GLU A 1 82 ? 12.404 24.610 -34.655 1.00 27.97 82 GLU A CA 1
ATOM 624 C C . GLU A 1 82 ? 12.891 24.861 -36.085 1.00 27.97 82 GLU A C 1
ATOM 626 O O . GLU A 1 82 ? 13.146 23.946 -36.866 1.00 27.97 82 GLU A O 1
ATOM 631 N N . THR A 1 83 ? 12.994 26.138 -36.440 1.00 26.47 83 THR A N 1
ATOM 632 C CA . THR A 1 83 ? 13.752 26.644 -37.595 1.00 26.47 83 THR A CA 1
ATOM 633 C C . THR A 1 83 ? 14.718 27.730 -37.077 1.00 26.47 83 THR A C 1
ATOM 635 O O . THR A 1 83 ? 14.492 28.261 -35.991 1.00 26.47 83 THR A O 1
ATOM 638 N N . PRO A 1 84 ? 15.781 28.116 -37.808 1.00 43.09 84 PRO A N 1
ATOM 639 C CA . PRO A 1 84 ? 17.072 27.431 -37.794 1.00 43.09 84 PRO A CA 1
ATOM 640 C C . PRO A 1 84 ? 18.250 28.392 -37.508 1.00 43.09 84 PRO A C 1
ATOM 642 O O . PRO A 1 84 ? 18.232 29.555 -37.902 1.00 43.09 84 PRO A O 1
ATOM 645 N N . CYS A 1 85 ? 19.346 27.874 -36.958 1.00 24.56 85 CYS A N 1
ATOM 646 C CA . CYS A 1 85 ? 20.677 28.499 -36.976 1.00 24.56 85 CYS A CA 1
ATOM 647 C C . CYS A 1 85 ? 21.663 27.320 -37.023 1.00 24.56 85 CYS A C 1
ATOM 649 O O . CYS A 1 85 ? 21.506 26.404 -36.231 1.00 24.56 85 CYS A O 1
ATOM 651 N N . GLY A 1 86 ? 22.661 27.168 -37.878 1.00 27.73 86 GLY A N 1
ATOM 652 C CA . GLY A 1 86 ? 23.496 28.078 -38.642 1.00 27.73 86 GLY A CA 1
ATOM 653 C C . GLY A 1 86 ? 24.817 27.311 -38.820 1.00 27.73 86 GLY A C 1
ATOM 654 O O . GLY A 1 86 ? 25.295 26.672 -37.889 1.00 27.73 86 GLY A O 1
ATOM 655 N N . VAL A 1 87 ? 25.317 27.293 -40.046 1.00 34.09 87 VAL A N 1
ATOM 656 C CA . VAL A 1 87 ? 26.478 26.547 -40.562 1.00 34.09 87 VAL A CA 1
ATOM 657 C C . VAL A 1 87 ? 27.765 26.802 -39.762 1.00 34.09 87 VAL A C 1
ATOM 659 O O . VAL A 1 87 ? 27.987 27.943 -39.369 1.00 34.09 87 VAL A O 1
ATOM 662 N N . HIS A 1 88 ? 28.632 25.791 -39.611 1.00 28.25 88 HIS A N 1
ATOM 663 C CA . HIS A 1 88 ? 30.047 25.874 -40.018 1.00 28.25 88 HIS A CA 1
ATOM 664 C C . HIS A 1 88 ? 30.766 24.516 -39.924 1.00 28.25 88 HIS A C 1
ATOM 666 O O . HIS A 1 88 ? 30.823 23.897 -38.864 1.00 28.25 88 HIS A O 1
ATOM 672 N N . ASP A 1 89 ? 31.327 24.103 -41.061 1.00 39.50 89 ASP A N 1
ATOM 673 C CA . ASP A 1 89 ? 32.278 23.005 -41.240 1.00 39.50 89 ASP A CA 1
ATOM 674 C C . ASP A 1 89 ? 33.627 23.313 -40.573 1.00 39.50 89 ASP A C 1
ATOM 676 O O . ASP A 1 89 ? 34.135 24.427 -40.731 1.00 39.50 89 ASP A O 1
ATOM 680 N N . ILE A 1 90 ? 34.246 22.323 -39.915 1.00 34.53 90 ILE A N 1
ATOM 681 C CA . ILE A 1 90 ? 35.700 22.259 -39.687 1.00 34.53 90 ILE A CA 1
ATOM 682 C C . ILE A 1 90 ? 36.148 20.797 -39.832 1.00 34.53 90 ILE A C 1
ATOM 684 O O . ILE A 1 90 ? 35.571 19.899 -39.226 1.00 34.53 90 ILE A O 1
ATOM 688 N N . GLU A 1 91 ? 37.159 20.598 -40.674 1.00 36.66 91 GLU A N 1
ATOM 689 C CA . GLU A 1 91 ? 37.819 19.336 -41.014 1.00 36.66 91 GLU A CA 1
ATOM 690 C C . GLU A 1 91 ? 38.616 18.741 -39.829 1.00 36.66 91 GLU A C 1
ATOM 692 O O . GLU A 1 91 ? 39.233 19.471 -39.051 1.00 36.66 91 GLU A O 1
ATOM 697 N N . ASP A 1 92 ? 38.624 17.407 -39.725 1.00 35.19 92 ASP A N 1
ATOM 698 C CA . ASP A 1 92 ? 39.306 16.612 -38.692 1.00 35.19 92 ASP A CA 1
ATOM 699 C C . ASP A 1 92 ? 40.833 16.489 -38.929 1.00 35.19 92 ASP A C 1
ATOM 701 O O . ASP A 1 92 ? 41.273 15.883 -39.909 1.00 35.19 92 ASP A O 1
ATOM 705 N N . ASP A 1 93 ? 41.648 16.981 -37.982 1.00 35.81 93 ASP A N 1
ATOM 706 C CA . ASP A 1 93 ? 43.093 16.696 -37.845 1.00 35.81 93 ASP A CA 1
ATOM 707 C C . ASP A 1 93 ? 43.338 15.751 -36.640 1.00 35.81 93 ASP A C 1
ATOM 709 O O . ASP A 1 93 ? 42.927 16.072 -35.515 1.00 35.81 93 ASP A O 1
ATOM 713 N N . PRO A 1 94 ? 44.021 14.595 -36.805 1.00 46.72 94 PRO A N 1
ATOM 714 C CA . PRO A 1 94 ? 44.049 13.519 -35.806 1.00 46.72 94 PRO A CA 1
ATOM 715 C C . PRO A 1 94 ? 45.049 13.741 -34.655 1.00 46.72 94 PRO A C 1
ATOM 717 O O . PRO A 1 94 ? 45.373 12.810 -33.917 1.00 46.72 94 PRO A O 1
ATOM 720 N N . THR A 1 95 ? 45.530 14.969 -34.457 1.00 46.09 95 THR A N 1
ATOM 721 C CA . THR A 1 95 ? 46.455 15.330 -33.369 1.00 46.09 95 THR A CA 1
ATOM 722 C C . THR A 1 95 ? 45.772 16.037 -32.186 1.00 46.09 95 THR A C 1
ATOM 724 O O . THR A 1 95 ? 46.420 16.307 -31.172 1.00 46.09 95 THR A O 1
ATOM 727 N N . SER A 1 96 ? 44.463 16.314 -32.272 1.00 47.84 96 SER A N 1
ATOM 728 C CA . SER A 1 96 ? 43.729 17.142 -31.299 1.00 47.84 96 SER A CA 1
ATOM 729 C C . SER A 1 96 ? 43.055 16.370 -30.148 1.00 47.84 96 SER A C 1
ATOM 731 O O . SER A 1 96 ? 42.952 16.903 -29.040 1.00 47.84 96 SER A O 1
ATOM 733 N N . ASP A 1 97 ? 42.703 15.092 -30.326 1.00 44.25 97 ASP A N 1
ATOM 734 C CA . ASP A 1 97 ? 41.959 14.319 -29.312 1.00 44.25 97 ASP A CA 1
ATOM 735 C C . ASP A 1 97 ? 42.779 13.980 -28.056 1.00 44.25 97 ASP A C 1
ATOM 737 O O . ASP A 1 97 ? 42.267 13.996 -26.932 1.00 44.25 97 ASP A O 1
ATOM 741 N N . ALA A 1 98 ? 44.087 13.747 -28.203 1.00 45.72 98 ALA A N 1
ATOM 742 C CA . ALA A 1 98 ? 44.968 13.521 -27.055 1.00 45.72 98 ALA A CA 1
ATOM 743 C C . ALA A 1 98 ? 45.213 14.813 -26.247 1.00 45.72 98 ALA A C 1
ATOM 745 O O . ALA A 1 98 ? 45.389 14.766 -25.027 1.00 45.72 98 ALA A O 1
ATOM 746 N N . CYS A 1 99 ? 45.177 15.972 -26.912 1.00 39.81 99 CYS A N 1
ATOM 747 C CA . CYS A 1 99 ? 45.316 17.283 -26.281 1.00 39.81 99 CYS A CA 1
ATOM 748 C C . CYS A 1 99 ? 44.021 17.701 -25.557 1.00 39.81 99 CYS A C 1
ATOM 750 O O . CYS A 1 99 ? 44.076 18.197 -24.429 1.00 39.81 99 CYS A O 1
ATOM 752 N N . MET A 1 100 ? 42.848 17.415 -26.134 1.00 41.56 100 MET A N 1
ATOM 753 C CA . MET A 1 100 ? 41.545 17.724 -25.527 1.00 41.56 100 MET A CA 1
ATOM 754 C C . MET A 1 100 ? 41.269 16.875 -24.278 1.00 41.56 100 MET A C 1
ATOM 756 O O . MET A 1 100 ? 40.815 17.407 -23.264 1.00 41.56 100 MET A O 1
ATOM 760 N N . ALA A 1 101 ? 41.640 15.590 -24.280 1.00 44.56 101 ALA A N 1
ATOM 761 C CA . ALA A 1 101 ? 41.527 14.731 -23.097 1.00 44.56 101 ALA A CA 1
ATOM 762 C C . ALA A 1 101 ? 42.450 15.176 -21.940 1.00 44.56 101 ALA A C 1
ATOM 764 O O . ALA A 1 101 ? 42.066 15.110 -20.767 1.00 44.56 101 ALA A O 1
ATOM 765 N N . ALA A 1 102 ? 43.649 15.683 -22.251 1.00 45.31 102 ALA A N 1
ATOM 766 C CA . ALA A 1 102 ? 44.571 16.223 -21.254 1.00 45.31 102 ALA A CA 1
ATOM 767 C C . ALA A 1 102 ? 44.094 17.578 -20.691 1.00 45.31 102 ALA A C 1
ATOM 769 O O . ALA A 1 102 ? 44.147 17.780 -19.473 1.00 45.31 102 ALA A O 1
ATOM 770 N N . THR A 1 103 ? 43.557 18.456 -21.545 1.00 42.03 103 THR A N 1
ATOM 771 C CA . THR A 1 103 ? 43.064 19.797 -21.178 1.00 42.03 103 THR A CA 1
ATOM 772 C C . THR A 1 103 ? 41.784 19.724 -20.334 1.00 42.03 103 THR A C 1
ATOM 774 O O . THR A 1 103 ? 41.712 20.359 -19.282 1.00 42.03 103 THR A O 1
ATOM 777 N N . LEU A 1 104 ? 40.843 18.829 -20.671 1.00 40.69 104 LEU A N 1
ATOM 778 C CA . LEU A 1 104 ? 39.633 18.572 -19.871 1.00 40.69 104 LEU A CA 1
ATOM 779 C C . LEU A 1 104 ? 39.949 18.050 -18.456 1.00 40.69 104 LEU A C 1
ATOM 781 O O . LEU A 1 104 ? 39.233 18.371 -17.505 1.00 40.69 104 LEU A O 1
ATOM 785 N N . SER A 1 105 ? 41.041 17.288 -18.292 1.00 47.28 105 SER A N 1
ATOM 786 C CA . SER A 1 105 ? 41.506 16.788 -16.984 1.00 47.28 105 SER A CA 1
ATOM 787 C C . SER A 1 105 ? 42.256 17.835 -16.140 1.00 47.28 105 SER A C 1
ATOM 789 O O . SER A 1 105 ? 42.404 17.674 -14.921 1.00 47.28 105 SER A O 1
ATOM 791 N N . ALA A 1 106 ? 42.745 18.902 -16.783 1.00 45.34 106 ALA A N 1
ATOM 792 C CA . ALA A 1 106 ? 43.440 20.019 -16.152 1.00 45.34 106 ALA A CA 1
ATOM 793 C C . ALA A 1 106 ? 42.467 21.146 -15.748 1.00 45.34 106 ALA A C 1
ATOM 795 O O . ALA A 1 106 ? 42.580 21.673 -14.640 1.00 45.34 106 ALA A O 1
ATOM 796 N N . GLU A 1 107 ? 41.457 21.455 -16.569 1.00 43.38 107 GLU A N 1
ATOM 797 C CA . GLU A 1 107 ? 40.455 22.499 -16.286 1.00 43.38 107 GLU A CA 1
ATOM 798 C C . GLU A 1 107 ? 39.482 22.125 -15.152 1.00 43.38 107 GLU A C 1
ATOM 800 O O . GLU A 1 107 ? 39.091 22.978 -14.349 1.00 43.38 107 GLU A O 1
ATOM 805 N N . THR A 1 108 ? 39.165 20.837 -14.975 1.00 45.97 108 THR A N 1
ATOM 806 C CA . THR A 1 108 ? 38.334 20.368 -13.846 1.00 45.97 108 THR A CA 1
ATOM 807 C C . THR A 1 108 ? 39.037 20.455 -12.488 1.00 45.97 108 THR A C 1
ATOM 809 O O . THR A 1 108 ? 38.363 20.554 -11.458 1.00 45.97 108 THR A O 1
ATOM 812 N N . ARG A 1 109 ? 40.380 20.490 -12.444 1.00 47.81 109 ARG A N 1
ATOM 813 C CA . ARG A 1 109 ? 41.118 20.712 -11.184 1.00 47.81 109 ARG A CA 1
ATOM 814 C C . ARG A 1 109 ? 41.007 22.152 -10.698 1.00 47.81 109 ARG A C 1
ATOM 816 O O . ARG A 1 109 ? 40.918 22.365 -9.491 1.00 47.81 109 ARG A O 1
ATOM 823 N N . GLY A 1 110 ? 40.965 23.121 -11.613 1.00 50.78 110 GLY A N 1
ATOM 824 C CA . GLY A 1 110 ? 40.789 24.537 -11.281 1.00 50.78 110 GLY A CA 1
ATOM 825 C C . GLY A 1 110 ? 39.409 24.824 -10.692 1.00 50.78 110 GLY A C 1
ATOM 826 O O . GLY A 1 110 ? 39.303 25.518 -9.686 1.00 50.78 110 GLY A O 1
ATOM 827 N N . PHE A 1 111 ? 38.359 24.216 -11.249 1.00 43.78 111 PHE A N 1
ATOM 828 C CA . PHE A 1 111 ? 36.987 24.398 -10.768 1.00 43.78 111 PHE A CA 1
ATOM 829 C C . PHE A 1 111 ? 36.766 23.789 -9.375 1.00 43.78 111 PHE A C 1
ATOM 831 O O . PHE A 1 111 ? 36.170 24.423 -8.505 1.00 43.78 111 PHE A O 1
ATOM 838 N N . ALA A 1 112 ? 37.304 22.590 -9.130 1.00 51.62 112 ALA A N 1
ATOM 839 C CA . ALA A 1 112 ? 37.228 21.933 -7.826 1.00 51.62 112 ALA A CA 1
ATOM 840 C C . ALA A 1 112 ? 38.055 22.666 -6.753 1.00 51.62 112 ALA A C 1
ATOM 842 O O . ALA A 1 112 ? 37.594 22.826 -5.621 1.00 51.62 112 ALA A O 1
ATOM 843 N N . ALA A 1 113 ? 39.244 23.164 -7.108 1.00 50.19 113 ALA A N 1
ATOM 844 C CA . ALA A 1 113 ? 40.079 23.951 -6.205 1.00 50.19 113 ALA A CA 1
ATOM 845 C C . ALA A 1 113 ? 39.470 25.331 -5.914 1.00 50.19 113 ALA A C 1
ATOM 847 O O . ALA A 1 113 ? 39.407 25.729 -4.756 1.00 50.19 113 ALA A O 1
ATOM 848 N N . HIS A 1 114 ? 38.942 26.030 -6.925 1.00 47.91 114 HIS A N 1
ATOM 849 C CA . HIS A 1 114 ? 38.281 27.325 -6.753 1.00 47.91 114 HIS A CA 1
ATOM 850 C C . HIS A 1 114 ? 36.992 27.199 -5.932 1.00 47.91 114 HIS A C 1
ATOM 852 O O . HIS A 1 114 ? 36.772 27.999 -5.028 1.00 47.91 114 HIS A O 1
ATOM 858 N N . ALA A 1 115 ? 36.193 26.147 -6.146 1.00 51.56 115 ALA A N 1
ATOM 859 C CA . ALA A 1 115 ? 35.033 25.842 -5.309 1.00 51.56 115 ALA A CA 1
ATOM 860 C C . ALA A 1 115 ? 35.427 25.567 -3.845 1.00 51.56 115 ALA A C 1
ATOM 862 O O . ALA A 1 115 ? 34.749 26.037 -2.932 1.00 51.56 115 ALA A O 1
ATOM 863 N N . ALA A 1 116 ? 36.548 24.877 -3.608 1.00 55.09 116 ALA A N 1
ATOM 864 C CA . ALA A 1 116 ? 37.077 24.645 -2.264 1.00 55.09 116 ALA A CA 1
ATOM 865 C C . ALA A 1 116 ? 37.622 25.931 -1.609 1.00 55.09 116 ALA A C 1
ATOM 867 O O . ALA A 1 116 ? 37.384 26.165 -0.426 1.00 55.09 116 ALA A O 1
ATOM 868 N N . THR A 1 117 ? 38.297 26.805 -2.365 1.00 51.34 117 THR A N 1
ATOM 869 C CA . THR A 1 117 ? 38.790 28.106 -1.879 1.00 51.34 117 THR A CA 1
ATOM 870 C C . THR A 1 117 ? 37.649 29.086 -1.601 1.00 51.34 117 THR A C 1
ATOM 872 O O . THR A 1 117 ? 37.680 29.787 -0.593 1.00 51.34 117 THR A O 1
ATOM 875 N N . VAL A 1 118 ? 36.609 29.107 -2.439 1.00 50.09 118 VAL A N 1
ATOM 876 C CA . VAL A 1 118 ? 35.397 29.915 -2.233 1.00 50.09 118 VAL A CA 1
ATOM 877 C C . VAL A 1 118 ? 34.610 29.397 -1.027 1.00 50.09 118 VAL A C 1
ATOM 879 O O . VAL A 1 118 ? 34.189 30.196 -0.197 1.00 50.09 118 VAL A O 1
ATOM 882 N N . ALA A 1 119 ? 34.493 28.077 -0.849 1.00 49.47 119 ALA A N 1
ATOM 883 C CA . ALA A 1 119 ? 33.887 27.486 0.346 1.00 49.47 119 ALA A CA 1
ATOM 884 C C . ALA A 1 119 ? 34.670 27.826 1.630 1.00 49.47 119 ALA A C 1
ATOM 886 O O . ALA A 1 119 ? 34.063 28.170 2.644 1.00 49.47 119 ALA A O 1
ATOM 887 N N . ALA A 1 120 ? 36.006 27.808 1.579 1.00 50.50 120 ALA A N 1
ATOM 888 C CA . ALA A 1 120 ? 36.860 28.213 2.696 1.00 50.50 120 ALA A CA 1
ATOM 889 C C . ALA A 1 120 ? 36.799 29.731 2.976 1.00 50.50 120 ALA A C 1
ATOM 891 O O . ALA A 1 120 ? 36.821 30.143 4.133 1.00 50.50 120 ALA A O 1
ATOM 892 N N . SER A 1 121 ? 36.662 30.566 1.939 1.00 43.56 121 SER A N 1
ATOM 893 C CA . SER A 1 121 ? 36.506 32.025 2.048 1.00 43.56 121 SER A CA 1
ATOM 894 C C . SER A 1 121 ? 35.141 32.429 2.616 1.00 43.56 121 SER A C 1
ATOM 896 O O . SER A 1 121 ? 35.068 33.349 3.429 1.00 43.56 121 SER A O 1
ATOM 898 N N . ILE A 1 122 ? 34.074 31.710 2.253 1.00 46.78 122 ILE A N 1
ATOM 899 C CA . ILE A 1 122 ? 32.728 31.891 2.817 1.00 46.78 122 ILE A CA 1
ATOM 900 C C . ILE A 1 122 ? 32.708 31.473 4.295 1.00 46.78 122 ILE A C 1
ATOM 902 O O . ILE A 1 122 ? 32.100 32.159 5.114 1.00 46.78 122 ILE A O 1
ATOM 906 N N . ALA A 1 123 ? 33.422 30.402 4.655 1.00 47.28 123 ALA A N 1
ATOM 907 C CA . ALA A 1 123 ? 33.542 29.938 6.039 1.00 47.28 123 ALA A CA 1
ATOM 908 C C . ALA A 1 123 ? 34.362 30.880 6.947 1.00 47.28 123 ALA A C 1
ATOM 910 O O . ALA A 1 123 ? 34.236 30.809 8.167 1.00 47.28 123 ALA A O 1
ATOM 911 N N . ALA A 1 124 ? 35.180 31.766 6.372 1.00 40.53 124 ALA A N 1
ATOM 912 C CA . ALA A 1 124 ? 36.025 32.704 7.111 1.00 40.53 124 ALA A CA 1
ATOM 913 C C . ALA A 1 124 ? 35.375 34.083 7.355 1.00 40.53 124 ALA A C 1
ATOM 915 O O . ALA A 1 124 ? 36.001 34.945 7.972 1.00 40.53 124 ALA A O 1
ATOM 916 N N . SER A 1 125 ? 34.142 34.322 6.889 1.00 34.75 125 SER A N 1
ATOM 917 C CA . SER A 1 125 ? 33.465 35.612 7.079 1.00 34.75 125 SER A CA 1
ATOM 918 C C . SER A 1 125 ? 32.674 35.641 8.398 1.00 34.75 125 SER A C 1
ATOM 920 O O . SER A 1 125 ? 31.733 34.863 8.556 1.00 34.75 125 SER A O 1
ATOM 922 N N . PRO A 1 126 ? 33.002 36.529 9.359 1.00 38.31 126 PRO A N 1
ATOM 923 C CA . PRO A 1 126 ? 32.445 36.471 10.712 1.00 38.31 126 PRO A CA 1
ATOM 924 C C . PRO A 1 126 ? 31.022 37.039 10.842 1.00 38.31 126 PRO A C 1
ATOM 926 O O . PRO A 1 126 ? 30.478 37.065 11.942 1.00 38.31 126 PRO A O 1
ATOM 929 N N . LEU A 1 127 ? 30.395 37.500 9.756 1.00 45.81 127 LEU A N 1
ATOM 930 C CA . LEU A 1 127 ? 29.070 38.121 9.800 1.00 45.81 127 LEU A CA 1
ATOM 931 C C . LEU A 1 127 ? 28.261 37.815 8.536 1.00 45.81 127 LEU A C 1
ATOM 933 O O . LEU A 1 127 ? 28.220 38.617 7.608 1.00 45.81 127 LEU A O 1
ATOM 937 N N . GLN A 1 128 ? 27.540 36.694 8.529 1.00 37.22 128 GLN A N 1
ATOM 938 C CA . GLN A 1 128 ? 26.341 36.557 7.698 1.00 37.22 128 GLN A CA 1
ATOM 939 C C . GLN A 1 128 ? 25.180 35.982 8.512 1.00 37.22 128 GLN A C 1
ATOM 941 O O . GLN A 1 128 ? 24.842 34.803 8.453 1.00 37.22 128 GLN A O 1
ATOM 946 N N . LEU A 1 129 ? 24.529 36.883 9.249 1.00 44.59 129 LEU A N 1
ATOM 947 C CA . LEU A 1 129 ? 23.111 36.786 9.577 1.00 44.59 129 LEU A CA 1
ATOM 948 C C . LEU A 1 129 ? 22.307 37.021 8.289 1.00 44.59 129 LEU A C 1
ATOM 950 O O . LEU A 1 129 ? 21.921 38.139 7.966 1.00 44.59 129 LEU A O 1
ATOM 954 N N . ALA A 1 130 ? 22.068 35.951 7.542 1.00 34.38 130 ALA A N 1
ATOM 955 C CA . ALA A 1 130 ? 20.986 35.877 6.573 1.00 34.38 130 ALA A CA 1
ATOM 956 C C . ALA A 1 130 ? 20.422 34.463 6.663 1.00 34.38 130 ALA A C 1
ATOM 958 O O . ALA A 1 130 ? 21.003 33.511 6.139 1.00 34.38 130 ALA A O 1
ATOM 959 N N . VAL A 1 131 ? 19.312 34.314 7.386 1.00 35.84 131 VAL A N 1
ATOM 960 C CA . VAL A 1 131 ? 18.566 33.057 7.445 1.00 35.84 131 VAL A CA 1
ATOM 961 C C . VAL A 1 131 ? 18.013 32.803 6.044 1.00 35.84 131 VAL A C 1
ATOM 963 O O . VAL A 1 131 ? 16.927 33.258 5.693 1.00 35.84 131 VAL A O 1
ATOM 966 N N . ARG A 1 132 ? 18.784 32.101 5.207 1.00 37.12 132 ARG A N 1
ATOM 967 C CA . ARG A 1 132 ? 18.221 31.391 4.061 1.00 37.12 132 ARG A CA 1
ATOM 968 C C . ARG A 1 132 ? 17.231 30.384 4.650 1.00 37.12 132 ARG A C 1
ATOM 970 O O . ARG A 1 132 ? 17.666 29.578 5.479 1.00 37.12 132 ARG A O 1
ATOM 977 N N . PRO A 1 133 ? 15.939 30.386 4.272 1.00 43.25 133 PRO A N 1
ATOM 978 C CA . PRO A 1 133 ? 15.127 29.209 4.532 1.00 43.25 133 PRO A CA 1
ATOM 979 C C . PRO A 1 133 ? 15.884 28.013 3.935 1.00 43.25 133 PRO A C 1
ATOM 981 O O . PRO A 1 133 ? 16.438 28.141 2.834 1.00 43.25 133 PRO A O 1
ATOM 984 N N . PRO A 1 134 ? 16.013 26.896 4.668 1.00 41.78 134 PRO A N 1
ATOM 985 C CA . PRO A 1 134 ? 16.754 25.757 4.164 1.00 41.78 134 PRO A CA 1
ATOM 986 C C . PRO A 1 134 ? 16.157 25.359 2.807 1.00 41.78 134 PRO A C 1
ATOM 988 O O . PRO A 1 134 ? 14.927 25.325 2.685 1.00 41.78 134 PRO A O 1
ATOM 991 N N . PRO A 1 135 ? 16.980 25.081 1.777 1.00 46.38 135 PRO A N 1
ATOM 992 C CA . PRO A 1 135 ? 16.463 24.492 0.551 1.00 46.38 135 PRO A CA 1
ATOM 993 C C . PRO A 1 135 ? 15.631 23.256 0.933 1.00 46.38 135 PRO A C 1
ATOM 995 O O . PRO A 1 135 ? 16.036 22.531 1.852 1.00 46.38 135 PRO A O 1
ATOM 998 N N . PRO A 1 136 ? 14.462 23.028 0.300 1.00 44.88 136 PRO A N 1
ATOM 999 C CA . PRO A 1 136 ? 13.609 21.895 0.627 1.00 44.88 136 PRO A CA 1
ATOM 1000 C C . PRO A 1 136 ? 14.465 20.635 0.634 1.00 44.88 136 PRO A C 1
ATOM 1002 O O . PRO A 1 136 ? 15.198 20.355 -0.315 1.00 44.88 136 PRO A O 1
ATOM 1005 N N . ASN A 1 137 ? 14.441 19.927 1.759 1.00 44.41 137 ASN A N 1
ATOM 1006 C CA . ASN A 1 137 ? 15.331 18.808 1.988 1.00 44.41 137 ASN A CA 1
ATOM 1007 C C . ASN A 1 137 ? 15.006 17.682 0.991 1.00 44.41 137 ASN A C 1
ATOM 1009 O O . ASN A 1 137 ? 14.096 16.884 1.209 1.00 44.41 137 ASN A O 1
ATOM 1013 N N . MET A 1 138 ? 15.777 17.606 -0.097 1.00 44.75 138 MET A N 1
ATOM 1014 C CA . MET A 1 138 ? 15.653 16.609 -1.169 1.00 44.75 138 MET A CA 1
ATOM 1015 C C . MET A 1 138 ? 15.880 15.159 -0.692 1.00 44.75 138 MET A C 1
ATOM 1017 O O . MET A 1 138 ? 15.779 14.228 -1.490 1.00 44.75 138 MET A O 1
ATOM 1021 N N . SER A 1 139 ? 16.188 14.941 0.594 1.00 49.22 139 SER A N 1
ATOM 1022 C CA . SER A 1 139 ? 16.442 13.618 1.178 1.00 49.22 139 SER A CA 1
ATOM 1023 C C . SER A 1 139 ? 15.190 12.793 1.505 1.00 49.22 139 SER A C 1
ATOM 1025 O O . SER A 1 139 ? 15.328 11.617 1.838 1.00 49.22 139 SER A O 1
ATOM 1027 N N . ARG A 1 140 ? 13.970 13.341 1.396 1.00 53.16 140 ARG A N 1
ATOM 1028 C CA . ARG A 1 140 ? 12.729 12.597 1.694 1.00 53.16 140 ARG A CA 1
ATOM 1029 C C . ARG A 1 140 ? 11.747 12.620 0.524 1.00 53.16 140 ARG A C 1
ATOM 1031 O O . ARG A 1 140 ? 10.694 13.223 0.611 1.00 53.16 140 ARG A O 1
ATOM 1038 N N . ILE A 1 141 ? 12.085 11.947 -0.579 1.00 67.25 141 ILE A N 1
ATOM 1039 C CA . ILE A 1 141 ? 11.134 11.644 -1.681 1.00 67.25 141 ILE A CA 1
ATOM 1040 C C . ILE A 1 141 ? 10.584 10.205 -1.551 1.00 67.25 141 ILE A C 1
ATOM 1042 O O . ILE A 1 141 ? 9.921 9.671 -2.441 1.00 67.25 141 ILE A O 1
ATOM 1046 N N . ARG A 1 142 ? 10.879 9.562 -0.417 1.00 82.31 142 ARG A N 1
ATOM 1047 C CA . ARG A 1 142 ? 10.308 8.290 0.012 1.00 82.31 142 ARG A CA 1
ATOM 1048 C C . ARG A 1 142 ? 9.717 8.457 1.399 1.00 82.31 142 ARG A C 1
ATOM 1050 O O . ARG A 1 142 ? 10.324 9.104 2.253 1.00 82.31 142 ARG A O 1
ATOM 1057 N N . HIS A 1 143 ? 8.564 7.854 1.617 1.00 89.44 143 HIS A N 1
ATOM 1058 C CA . HIS A 1 143 ? 8.006 7.647 2.940 1.00 89.44 143 HIS A CA 1
ATOM 1059 C C . HIS A 1 143 ? 8.075 6.155 3.260 1.00 89.44 143 HIS A C 1
ATOM 1061 O O . HIS A 1 143 ? 7.922 5.322 2.370 1.00 89.44 143 HIS A O 1
ATOM 1067 N N . GLU A 1 144 ? 8.364 5.821 4.510 1.00 91.44 144 GLU A N 1
ATOM 1068 C CA . GLU A 1 144 ? 8.401 4.446 4.987 1.00 91.44 144 GLU A CA 1
ATOM 1069 C C . GLU A 1 144 ? 7.275 4.258 5.994 1.00 91.44 144 GLU A C 1
ATOM 1071 O O . GLU A 1 144 ? 7.227 4.959 7.003 1.00 91.44 144 GLU A O 1
ATOM 1076 N N . LEU A 1 145 ? 6.380 3.314 5.715 1.00 93.50 145 LEU A N 1
ATOM 1077 C CA . LEU A 1 145 ? 5.322 2.920 6.635 1.00 93.50 145 LEU A CA 1
ATOM 1078 C C . LEU A 1 145 ? 5.556 1.491 7.113 1.00 93.50 145 LEU A C 1
ATOM 1080 O O . LEU A 1 145 ? 5.992 0.622 6.357 1.00 93.50 145 LEU A O 1
ATOM 1084 N N . LYS A 1 146 ? 5.213 1.243 8.376 1.00 95.44 146 LYS A N 1
ATOM 1085 C CA . LYS A 1 146 ? 5.045 -0.112 8.896 1.00 95.44 146 LYS A CA 1
ATOM 1086 C C . LYS A 1 146 ? 3.699 -0.643 8.416 1.00 95.44 146 LYS A C 1
ATOM 1088 O O . LYS A 1 146 ? 2.675 -0.001 8.651 1.00 95.44 146 LYS A O 1
ATOM 1093 N N . ALA A 1 147 ? 3.711 -1.811 7.791 1.00 96.06 147 ALA A N 1
ATOM 1094 C CA . ALA A 1 147 ? 2.513 -2.539 7.420 1.00 96.06 147 ALA A CA 1
ATOM 1095 C C . ALA A 1 147 ? 2.412 -3.866 8.170 1.00 96.06 147 ALA A C 1
ATOM 1097 O O . ALA A 1 147 ? 3.428 -4.468 8.516 1.00 96.06 147 ALA A O 1
ATOM 1098 N N . TRP A 1 148 ? 1.185 -4.319 8.394 1.00 97.06 148 TRP A N 1
ATOM 1099 C CA . TRP A 1 148 ? 0.871 -5.643 8.925 1.00 97.06 148 TRP A CA 1
ATOM 1100 C C . TRP A 1 148 ? 0.449 -6.567 7.791 1.00 97.06 148 TRP A C 1
ATOM 1102 O O . TRP A 1 148 ? -0.345 -6.161 6.943 1.00 97.06 148 TRP A O 1
ATOM 1112 N N . SER A 1 149 ? 0.946 -7.800 7.792 1.00 94.25 149 SER A N 1
ATOM 1113 C CA . SER A 1 149 ? 0.451 -8.856 6.911 1.00 94.25 149 SER A CA 1
ATOM 1114 C C . SER A 1 149 ? -0.906 -9.327 7.416 1.00 94.25 149 SER A C 1
ATOM 1116 O O . SER A 1 149 ? -1.015 -9.825 8.537 1.00 94.25 149 SER A O 1
ATOM 1118 N N . LEU A 1 150 ? -1.943 -9.142 6.604 1.00 91.56 150 LEU A N 1
ATOM 1119 C CA . LEU A 1 150 ? -3.311 -9.458 6.987 1.00 91.56 150 LEU A CA 1
ATOM 1120 C C . LEU A 1 150 ? -3.607 -10.947 6.829 1.00 91.56 150 LEU A C 1
ATOM 1122 O O . LEU A 1 150 ? -3.218 -11.586 5.851 1.00 91.56 150 LEU A O 1
ATOM 1126 N N . THR A 1 151 ? -4.385 -11.473 7.766 1.00 89.44 151 THR A N 1
ATOM 1127 C CA . THR A 1 151 ? -5.132 -12.715 7.586 1.00 89.44 151 THR A CA 1
ATOM 1128 C C . THR A 1 151 ? -6.389 -12.453 6.750 1.00 89.44 151 THR A C 1
ATOM 1130 O O . THR A 1 151 ? -6.874 -11.323 6.657 1.00 89.44 151 THR A O 1
ATOM 1133 N N . SER A 1 152 ? -6.938 -13.492 6.117 1.00 86.12 152 SER A N 1
ATOM 1134 C CA . SER A 1 152 ? -8.060 -13.353 5.177 1.00 86.12 152 SER A CA 1
ATOM 1135 C C . SER A 1 152 ? -9.329 -12.750 5.794 1.00 86.12 152 SER A C 1
ATOM 1137 O O . SER A 1 152 ? -10.099 -12.116 5.087 1.00 86.12 152 SER A O 1
ATOM 1139 N N . ASP A 1 153 ? -9.550 -12.924 7.096 1.00 88.00 153 ASP A N 1
ATOM 1140 C CA . ASP A 1 153 ? -10.680 -12.360 7.850 1.00 88.00 153 ASP A CA 1
ATOM 1141 C C . ASP A 1 153 ? -10.568 -10.841 8.080 1.00 88.00 153 ASP A C 1
ATOM 1143 O O . ASP A 1 153 ? -11.572 -10.153 8.302 1.00 88.00 153 ASP A O 1
ATOM 1147 N N . LEU A 1 154 ? -9.356 -10.288 7.983 1.00 88.88 154 LEU A N 1
ATOM 1148 C CA . LEU A 1 154 ? -9.120 -8.850 8.073 1.00 88.88 154 LEU A CA 1
ATOM 1149 C C . LEU A 1 154 ? -9.217 -8.148 6.713 1.00 88.88 154 LEU A C 1
ATOM 1151 O O . LEU A 1 154 ? -9.379 -6.926 6.681 1.00 88.88 154 LEU A O 1
ATOM 1155 N N . VAL A 1 155 ? -9.174 -8.899 5.609 1.00 91.75 155 VAL A N 1
ATOM 1156 C CA . VAL A 1 155 ? -9.307 -8.363 4.250 1.00 91.75 155 VAL A CA 1
ATOM 1157 C C . VAL A 1 155 ? -10.793 -8.169 3.901 1.00 91.75 155 VAL A C 1
ATOM 1159 O O . VAL A 1 155 ? -11.590 -9.090 4.078 1.00 91.75 155 VAL A O 1
ATOM 1162 N N . PRO A 1 156 ? -11.199 -6.999 3.373 1.00 92.31 156 PRO A N 1
ATOM 1163 C CA . PRO A 1 156 ? -12.546 -6.790 2.850 1.00 92.31 156 PRO A CA 1
ATOM 1164 C C . PRO A 1 156 ? -12.949 -7.857 1.822 1.00 92.31 156 PRO A C 1
ATOM 1166 O O . PRO A 1 156 ? -12.211 -8.118 0.870 1.00 92.31 156 PRO A O 1
ATOM 1169 N N . ALA A 1 157 ? -14.147 -8.429 1.977 1.00 91.75 157 ALA A N 1
ATOM 1170 C CA . ALA A 1 157 ? -14.651 -9.490 1.100 1.00 91.75 157 ALA A CA 1
ATOM 1171 C C . ALA A 1 157 ? -14.655 -9.080 -0.382 1.00 91.75 157 ALA A C 1
ATOM 1173 O O . ALA A 1 157 ? -14.238 -9.862 -1.231 1.00 91.75 157 ALA A O 1
ATOM 1174 N N . SER A 1 158 ? -14.999 -7.824 -0.684 1.00 90.75 158 SER A N 1
ATOM 1175 C CA . SER A 1 158 ? -14.984 -7.273 -2.047 1.00 90.75 158 SER A CA 1
ATOM 1176 C C . SER A 1 158 ? -13.611 -7.370 -2.728 1.00 90.75 158 SER A C 1
ATOM 1178 O O . SER A 1 158 ? -13.525 -7.617 -3.932 1.00 90.75 158 SER A O 1
ATOM 1180 N N . LEU A 1 159 ? -12.519 -7.225 -1.968 1.00 90.81 159 LEU A N 1
ATOM 1181 C CA . LEU A 1 159 ? -11.158 -7.347 -2.492 1.00 90.81 159 LEU A CA 1
ATOM 1182 C C . LEU A 1 159 ? -10.769 -8.805 -2.756 1.00 90.81 159 LEU A C 1
ATOM 1184 O O . LEU A 1 159 ? -10.035 -9.070 -3.709 1.00 90.81 159 LEU A O 1
ATOM 1188 N N . LEU A 1 160 ? -11.268 -9.740 -1.943 1.00 90.56 160 LEU A N 1
ATOM 1189 C CA . LEU A 1 160 ? -11.055 -11.178 -2.132 1.00 90.56 160 LEU A CA 1
ATOM 1190 C C . LEU A 1 160 ? -11.896 -11.731 -3.292 1.00 90.56 160 LEU A C 1
ATOM 1192 O O . LEU A 1 160 ? -11.420 -12.569 -4.054 1.00 90.56 160 LEU A O 1
ATOM 1196 N N . GLU A 1 161 ? -13.127 -11.247 -3.454 1.00 89.75 161 GLU A N 1
ATOM 1197 C CA . GLU A 1 161 ? -14.038 -11.630 -4.539 1.00 89.75 161 GLU A CA 1
ATOM 1198 C C . GLU A 1 161 ? -13.530 -11.184 -5.911 1.00 89.75 161 GLU A C 1
ATOM 1200 O O . GLU A 1 161 ? -13.730 -11.885 -6.903 1.00 89.75 161 GLU A O 1
ATOM 1205 N N . ARG A 1 162 ? -12.833 -10.043 -5.981 1.00 84.31 162 ARG A N 1
ATOM 1206 C CA . ARG A 1 162 ? -12.268 -9.540 -7.239 1.00 84.31 162 ARG A CA 1
ATOM 1207 C C . ARG A 1 162 ? -11.178 -10.449 -7.808 1.00 84.31 162 ARG A C 1
ATOM 1209 O O . ARG A 1 162 ? -11.089 -10.593 -9.026 1.00 84.31 162 ARG A O 1
ATOM 1216 N N . ALA A 1 163 ? -10.344 -11.023 -6.945 1.00 82.44 163 ALA A N 1
ATOM 1217 C CA . ALA A 1 163 ? -9.247 -11.902 -7.337 1.00 82.44 163 ALA A CA 1
ATOM 1218 C C . ALA A 1 163 ? -9.238 -13.170 -6.467 1.00 82.44 163 ALA A C 1
ATOM 1220 O O . ALA A 1 163 ? -8.350 -13.352 -5.626 1.00 82.44 163 ALA A O 1
ATOM 1221 N N . PRO A 1 164 ? -10.220 -14.073 -6.656 1.00 81.81 164 PRO A N 1
ATOM 1222 C CA . PRO A 1 164 ? -10.376 -15.232 -5.794 1.00 81.81 164 PRO A CA 1
ATOM 1223 C C . PRO A 1 164 ? -9.122 -16.100 -5.815 1.00 81.81 164 PRO A C 1
ATOM 1225 O O . PRO A 1 164 ? -8.629 -16.470 -6.881 1.00 81.81 164 PRO A O 1
ATOM 1228 N N . LYS A 1 165 ? -8.640 -16.478 -4.626 1.00 81.12 165 LYS A N 1
ATOM 1229 C CA . LYS A 1 165 ? -7.476 -17.365 -4.424 1.00 81.12 165 LYS A CA 1
ATOM 1230 C C . LYS A 1 165 ? -6.130 -16.783 -4.876 1.00 81.12 165 LYS A C 1
ATOM 1232 O O . LYS A 1 165 ? -5.120 -17.475 -4.756 1.00 81.12 165 LYS A O 1
ATOM 1237 N N . LEU A 1 166 ? -6.083 -15.540 -5.354 1.00 78.81 166 LEU A N 1
ATOM 1238 C CA . LEU A 1 166 ? -4.841 -14.889 -5.749 1.00 78.81 166 LEU A CA 1
ATOM 1239 C C . LEU A 1 166 ? -4.256 -14.125 -4.562 1.00 78.81 166 LEU A C 1
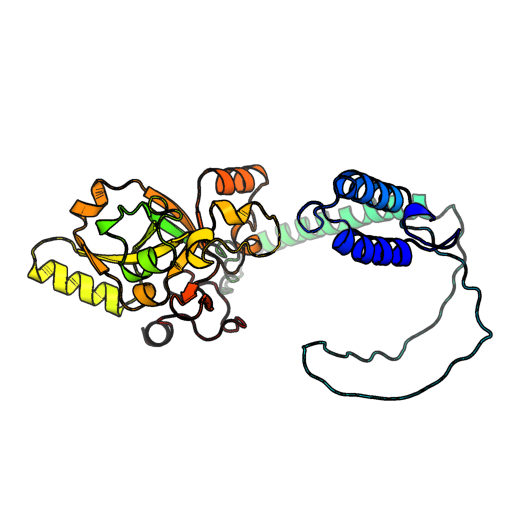ATOM 1241 O O . LEU A 1 166 ? -4.896 -13.238 -4.013 1.00 78.81 166 LEU A O 1
ATOM 1245 N N . ASP A 1 167 ? -3.035 -14.485 -4.167 1.00 78.56 167 ASP A N 1
ATOM 1246 C CA . ASP A 1 167 ? -2.234 -13.765 -3.170 1.00 78.56 167 ASP A CA 1
ATOM 1247 C C . ASP A 1 167 ? -2.941 -13.481 -1.835 1.00 78.56 167 ASP A C 1
ATOM 1249 O O . ASP A 1 167 ? -2.591 -12.539 -1.133 1.00 78.56 167 ASP A O 1
ATOM 1253 N N . VAL A 1 168 ? -3.885 -14.343 -1.445 1.00 74.19 168 VAL A N 1
ATOM 1254 C CA . VAL A 1 168 ? -4.744 -14.182 -0.255 1.00 74.19 168 VAL A CA 1
ATOM 1255 C C . VAL A 1 168 ? -3.944 -13.948 1.036 1.00 74.19 168 VAL A C 1
ATOM 1257 O O . VAL A 1 168 ? -4.407 -13.229 1.911 1.00 74.19 168 VAL A O 1
ATOM 1260 N N . GLY A 1 169 ? -2.730 -14.499 1.145 1.00 80.38 169 GLY A N 1
ATOM 1261 C CA . GLY A 1 169 ? -1.835 -14.308 2.297 1.00 80.38 169 GLY A CA 1
ATOM 1262 C C . GLY A 1 169 ? -0.848 -13.137 2.194 1.00 80.38 169 GLY A C 1
ATOM 1263 O O . GLY A 1 169 ? 0.026 -13.020 3.045 1.00 80.38 169 GLY A O 1
ATOM 1264 N N . HIS A 1 170 ? -0.933 -12.309 1.151 1.00 88.25 170 HIS A N 1
ATOM 1265 C CA . HIS A 1 170 ? 0.029 -11.228 0.883 1.00 88.25 170 HIS A CA 1
ATOM 1266 C C . HIS A 1 170 ? -0.602 -9.834 0.945 1.00 88.25 170 HIS A C 1
ATOM 1268 O O . HIS A 1 170 ? 0.064 -8.842 0.653 1.00 88.25 170 HIS A O 1
ATOM 1274 N N . TYR A 1 171 ? -1.880 -9.741 1.319 1.00 93.81 171 TYR A N 1
ATOM 1275 C CA . TYR A 1 171 ? -2.513 -8.459 1.601 1.00 93.81 171 TYR A CA 1
ATOM 1276 C C . TYR A 1 171 ? -1.862 -7.828 2.823 1.00 93.81 171 TYR A C 1
ATOM 1278 O O . TYR A 1 171 ? -1.600 -8.497 3.823 1.00 93.81 171 TYR A O 1
ATOM 1286 N N . LEU A 1 172 ? -1.616 -6.527 2.737 1.00 96.88 172 LEU A N 1
ATOM 1287 C CA . LEU A 1 172 ? -1.053 -5.760 3.836 1.00 96.88 172 LEU A CA 1
ATOM 1288 C C . LEU A 1 172 ? -2.072 -4.732 4.327 1.00 96.88 172 LEU A C 1
ATOM 1290 O O . LEU A 1 172 ? -3.024 -4.401 3.623 1.00 96.88 172 LEU A O 1
ATOM 1294 N N . ALA A 1 173 ? -1.849 -4.175 5.508 1.00 97.25 173 ALA A N 1
ATOM 1295 C CA . ALA A 1 173 ? -2.503 -2.947 5.939 1.00 97.25 173 ALA A CA 1
ATOM 1296 C C . ALA A 1 173 ? -1.502 -1.976 6.540 1.00 97.25 173 ALA A C 1
ATOM 1298 O O . ALA A 1 173 ? -0.579 -2.389 7.237 1.00 97.25 173 ALA A O 1
ATOM 1299 N N . VAL A 1 174 ? -1.731 -0.686 6.329 1.00 97.75 174 VAL A N 1
ATOM 1300 C CA . VAL A 1 174 ? -1.023 0.395 7.022 1.00 97.75 174 VAL A CA 1
ATOM 1301 C C . VAL A 1 174 ? -2.011 1.206 7.849 1.00 97.75 174 VAL A C 1
ATOM 1303 O O . VAL A 1 174 ? -3.214 1.223 7.574 1.00 97.75 174 VAL A O 1
ATOM 1306 N N . ARG A 1 175 ? -1.503 1.897 8.873 1.00 97.75 175 ARG A N 1
ATOM 1307 C CA . ARG A 1 175 ? -2.315 2.847 9.637 1.00 97.75 175 ARG A CA 1
ATOM 1308 C C . ARG A 1 175 ? -2.713 4.002 8.720 1.00 97.75 175 ARG A C 1
ATOM 1310 O O . ARG A 1 175 ? -1.847 4.644 8.130 1.00 97.75 175 ARG A O 1
ATOM 1317 N N . CYS A 1 176 ? -4.009 4.263 8.613 1.00 97.12 176 CYS A N 1
ATOM 1318 C CA . CYS A 1 176 ? -4.530 5.395 7.868 1.00 97.12 176 CYS A CA 1
ATOM 1319 C C . CYS A 1 176 ? -4.249 6.688 8.642 1.00 97.12 176 CYS A C 1
ATOM 1321 O O . CYS A 1 176 ? -4.637 6.825 9.803 1.00 97.12 176 CYS A O 1
ATOM 1323 N N . GLY A 1 177 ? -3.551 7.619 7.994 1.00 94.38 177 GLY A N 1
ATOM 1324 C CA . GLY A 1 177 ? -3.195 8.924 8.552 1.00 94.38 177 GLY A CA 1
ATOM 1325 C C . GLY A 1 177 ? -4.215 10.025 8.267 1.00 94.38 177 GLY A C 1
ATOM 1326 O O . GLY A 1 177 ? -3.937 11.183 8.567 1.00 94.38 177 GLY A O 1
ATOM 1327 N N . LEU A 1 178 ? -5.364 9.700 7.667 1.00 94.12 178 LEU A N 1
ATOM 1328 C CA . LEU A 1 178 ? -6.404 10.684 7.379 1.00 94.12 178 LEU A CA 1
ATOM 1329 C C . LEU A 1 178 ? -6.925 11.302 8.699 1.00 94.12 178 LEU A C 1
ATOM 1331 O O . LEU A 1 178 ? -7.177 10.551 9.655 1.00 94.12 178 LEU A O 1
ATOM 1335 N N . PRO A 1 179 ? -7.085 12.638 8.801 1.00 93.94 179 PRO A N 1
ATOM 1336 C CA . PRO A 1 179 ? -7.506 13.283 10.046 1.00 93.94 179 PRO A CA 1
ATOM 1337 C C . PRO A 1 179 ? -8.849 12.769 10.576 1.00 93.94 179 PRO A C 1
ATOM 1339 O O . PRO A 1 179 ? -8.960 12.454 11.764 1.00 93.94 179 PRO A O 1
ATOM 1342 N N . SER A 1 180 ? -9.845 12.602 9.700 1.00 94.38 180 SER A N 1
ATOM 1343 C CA . SER A 1 180 ? -11.159 12.050 10.058 1.00 94.38 180 SER A CA 1
ATOM 1344 C C . SER A 1 180 ? -11.058 10.622 10.602 1.00 94.38 180 SER A C 1
ATOM 1346 O O . SER A 1 180 ? -11.626 10.315 11.652 1.00 94.38 180 SER A O 1
ATOM 1348 N N . ALA A 1 181 ? -10.268 9.764 9.954 1.00 96.12 181 ALA A N 1
ATOM 1349 C CA . ALA A 1 181 ? -10.022 8.397 10.400 1.00 96.12 181 ALA A CA 1
ATOM 1350 C C . ALA A 1 181 ? -9.325 8.343 11.766 1.00 96.12 181 ALA A C 1
ATOM 1352 O O . ALA A 1 181 ? -9.682 7.533 12.623 1.00 96.12 181 ALA A O 1
ATOM 1353 N N . THR A 1 182 ? -8.353 9.228 11.990 1.00 96.38 182 THR A N 1
ATOM 1354 C CA . THR A 1 182 ? -7.642 9.335 13.270 1.00 96.38 182 THR A CA 1
ATOM 1355 C C . THR A 1 182 ? -8.586 9.782 14.386 1.00 96.38 182 THR A C 1
ATOM 1357 O O . THR A 1 182 ? -8.577 9.205 15.476 1.00 96.38 182 THR A O 1
ATOM 1360 N N . ALA A 1 183 ? -9.448 10.767 14.116 1.00 96.44 183 ALA A N 1
ATOM 1361 C CA . ALA A 1 183 ? -10.458 11.222 15.065 1.00 96.44 183 ALA A CA 1
ATOM 1362 C C . ALA A 1 183 ? -11.480 10.119 15.388 1.00 96.44 183 ALA A C 1
ATOM 1364 O O . ALA A 1 183 ? -11.780 9.890 16.562 1.00 96.44 183 ALA A O 1
ATOM 1365 N N . ALA A 1 184 ? -11.961 9.394 14.373 1.00 96.81 184 ALA A N 1
ATOM 1366 C CA . ALA A 1 184 ? -12.881 8.272 14.545 1.00 96.81 184 ALA A CA 1
ATOM 1367 C C . ALA A 1 184 ? -12.261 7.148 15.389 1.00 96.81 184 ALA A C 1
ATOM 1369 O O . ALA A 1 184 ? -12.905 6.632 16.302 1.00 96.81 184 ALA A O 1
ATOM 1370 N N . ALA A 1 185 ? -10.993 6.812 15.142 1.00 97.56 185 ALA A N 1
ATOM 1371 C CA . ALA A 1 185 ? -10.264 5.820 15.925 1.00 97.56 185 ALA A CA 1
ATOM 1372 C C . ALA A 1 185 ? -10.113 6.234 17.397 1.00 97.56 185 ALA A C 1
ATOM 1374 O O . ALA A 1 185 ? -10.297 5.404 18.288 1.00 97.56 185 ALA A O 1
ATOM 1375 N N . ARG A 1 186 ? -9.846 7.517 17.675 1.00 97.88 186 ARG A N 1
ATOM 1376 C CA . ARG A 1 186 ? -9.782 8.041 19.050 1.00 97.88 186 ARG A CA 1
ATOM 1377 C C . ARG A 1 186 ? -11.124 7.894 19.772 1.00 97.88 186 ARG A C 1
ATOM 1379 O O . ARG A 1 186 ? -11.160 7.339 20.865 1.00 97.88 186 ARG A O 1
ATOM 1386 N N . ILE A 1 187 ? -12.218 8.327 19.144 1.00 98.12 187 ILE A N 1
ATOM 1387 C CA . ILE A 1 187 ? -13.574 8.221 19.712 1.00 98.12 187 ILE A CA 1
ATOM 1388 C C . ILE A 1 187 ? -13.933 6.753 19.978 1.00 98.12 187 ILE A C 1
ATOM 1390 O O . ILE A 1 187 ? -14.410 6.407 21.058 1.00 98.12 187 ILE A O 1
ATOM 1394 N N . ALA A 1 188 ? -13.658 5.869 19.016 1.00 97.62 188 ALA A N 1
ATOM 1395 C CA . ALA A 1 188 ? -13.889 4.440 19.182 1.00 97.62 188 ALA A CA 1
ATOM 1396 C C . ALA A 1 188 ? -13.056 3.862 20.336 1.00 97.62 188 ALA A C 1
ATOM 1398 O O . ALA A 1 188 ? -13.563 3.045 21.108 1.00 97.62 188 ALA A O 1
ATOM 1399 N N . SER A 1 189 ? -11.815 4.329 20.503 1.00 98.06 189 SER A N 1
ATOM 1400 C CA . SER A 1 189 ? -10.946 3.881 21.593 1.00 98.06 189 SER A CA 1
ATOM 1401 C C . SER A 1 189 ? -11.499 4.253 22.966 1.00 98.06 189 SER A C 1
ATOM 1403 O O . SER A 1 189 ? -11.556 3.414 23.862 1.00 98.06 189 SER A O 1
ATOM 1405 N N . GLU A 1 190 ? -11.984 5.487 23.110 1.00 97.38 190 GLU A N 1
ATOM 1406 C CA . GLU A 1 190 ? -12.632 5.969 24.335 1.00 97.38 190 GLU A CA 1
ATOM 1407 C C . GLU A 1 190 ? -13.904 5.168 24.646 1.00 9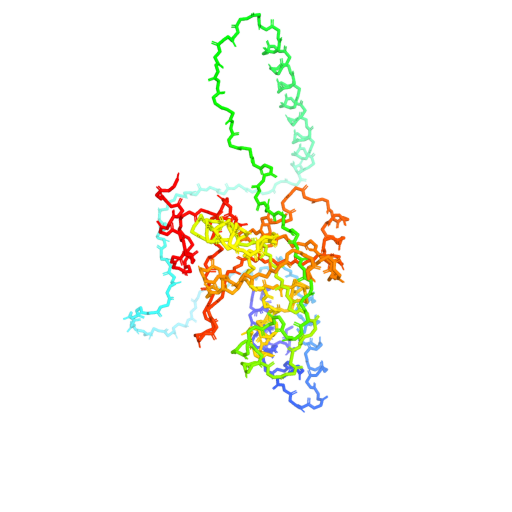7.38 190 GLU A C 1
ATOM 1409 O O . GLU A 1 190 ? -14.115 4.758 25.784 1.00 97.38 190 GLU A O 1
ATOM 1414 N N . SER A 1 191 ? -14.723 4.881 23.629 1.00 97.31 191 SER A N 1
ATOM 1415 C CA . SER A 1 191 ? -15.987 4.155 23.813 1.00 97.31 191 SER A CA 1
ATOM 1416 C C . SER A 1 191 ? -15.816 2.672 24.162 1.00 97.31 191 SER A C 1
ATOM 1418 O O . SER A 1 191 ? -16.642 2.106 24.875 1.00 97.31 191 SER A O 1
ATOM 1420 N N . THR A 1 192 ? -14.756 2.031 23.664 1.00 96.31 192 THR A N 1
ATOM 1421 C CA . THR A 1 192 ? -14.516 0.588 23.841 1.00 96.31 192 THR A CA 1
ATOM 1422 C C . THR A 1 192 ? -13.543 0.278 24.977 1.00 96.31 192 THR A C 1
ATOM 1424 O O . THR A 1 192 ? -13.435 -0.879 25.385 1.00 96.31 192 THR A O 1
ATOM 1427 N N . GLY A 1 193 ? -12.818 1.285 25.478 1.00 96.81 193 GLY A N 1
ATOM 1428 C CA . GLY A 1 193 ? -11.737 1.107 26.448 1.00 96.81 193 GLY A CA 1
ATOM 1429 C C . GLY A 1 193 ? -10.530 0.346 25.887 1.00 96.81 193 GLY A C 1
ATOM 1430 O O . GLY A 1 193 ? -9.756 -0.222 26.654 1.00 96.81 193 GLY A O 1
ATOM 1431 N N . ARG A 1 194 ? -10.382 0.282 24.558 1.00 96.62 194 ARG A N 1
ATOM 1432 C CA . ARG A 1 194 ? -9.301 -0.424 23.850 1.00 96.62 194 ARG A CA 1
ATOM 1433 C C . ARG A 1 194 ? -8.697 0.504 22.809 1.00 96.62 194 ARG A C 1
ATOM 1435 O O . ARG A 1 194 ? -9.426 1.263 22.190 1.00 96.62 194 ARG A O 1
ATOM 1442 N N . GLU A 1 195 ? -7.389 0.446 22.573 1.00 97.62 195 GLU A N 1
ATOM 1443 C CA . GLU A 1 195 ? -6.800 1.226 21.478 1.00 97.62 195 GLU A CA 1
ATOM 1444 C C . GLU A 1 195 ? -7.305 0.697 20.130 1.00 97.62 195 GLU A C 1
ATOM 1446 O O . GLU A 1 195 ? -7.113 -0.475 19.804 1.00 97.62 195 GLU A O 1
ATOM 1451 N N . MET A 1 196 ? -7.925 1.573 19.342 1.00 98.06 196 MET A N 1
ATOM 1452 C CA . MET A 1 196 ? -8.399 1.284 17.994 1.00 98.06 196 MET A CA 1
ATOM 1453 C C . MET A 1 196 ? -7.470 1.919 16.960 1.00 98.06 196 MET A C 1
ATOM 1455 O O . MET A 1 196 ? -7.067 3.079 17.075 1.00 98.06 196 MET A O 1
ATOM 1459 N N . VAL A 1 197 ? -7.158 1.165 15.911 1.00 97.94 197 VAL A N 1
ATOM 1460 C CA . VAL A 1 197 ? -6.268 1.571 14.823 1.00 97.94 197 VAL A CA 1
ATOM 1461 C C . VAL A 1 197 ? -7.064 1.609 13.517 1.00 97.94 197 VAL A C 1
ATOM 1463 O O . VAL A 1 197 ? -7.668 0.599 13.153 1.00 97.94 197 VAL A O 1
ATOM 1466 N N . PRO A 1 198 ? -7.078 2.740 12.788 1.00 98.00 198 PRO A N 1
ATOM 1467 C CA . PRO A 1 198 ? -7.696 2.808 11.474 1.00 98.00 198 PRO A CA 1
ATOM 1468 C C . PRO A 1 198 ? -6.756 2.184 10.444 1.00 98.00 198 PRO A C 1
ATOM 1470 O O . PRO A 1 198 ? -5.648 2.678 10.233 1.00 98.00 198 PRO A O 1
ATOM 1473 N N . LEU A 1 199 ? -7.188 1.105 9.800 1.00 97.25 199 LEU A N 1
ATOM 1474 C CA . LEU A 1 199 ? -6.410 0.384 8.802 1.00 97.25 199 LEU A CA 1
ATOM 1475 C C . LEU A 1 199 ? -6.931 0.613 7.389 1.00 97.25 199 LEU A C 1
ATOM 1477 O O . LEU A 1 199 ? -8.115 0.427 7.106 1.00 97.25 199 LEU A O 1
ATOM 1481 N N . THR A 1 200 ? -6.004 0.946 6.497 1.00 97.44 200 THR A N 1
ATOM 1482 C CA . THR A 1 200 ? -6.214 0.918 5.049 1.00 97.44 200 THR A CA 1
ATOM 1483 C C . THR A 1 200 ? -5.431 -0.235 4.444 1.00 97.44 200 THR A C 1
ATOM 1485 O O . THR A 1 200 ? -4.305 -0.529 4.855 1.00 97.44 200 THR A O 1
ATOM 1488 N N . VAL A 1 201 ? -6.061 -0.916 3.493 1.00 97.50 201 VAL A N 1
ATOM 1489 C CA . VAL A 1 201 ? -5.540 -2.136 2.888 1.00 97.50 201 VAL A CA 1
ATOM 1490 C C . VAL A 1 201 ? -4.589 -1.783 1.751 1.00 97.50 201 VAL A C 1
ATOM 1492 O O . VAL A 1 201 ? -4.830 -0.868 0.965 1.00 97.50 201 VAL A O 1
ATOM 1495 N N . MET A 1 202 ? -3.505 -2.542 1.640 1.00 96.62 202 MET A N 1
ATOM 1496 C CA . MET A 1 202 ? -2.642 -2.552 0.470 1.00 96.62 202 MET A CA 1
ATOM 1497 C C . MET A 1 202 ? -2.791 -3.893 -0.242 1.00 96.62 202 MET A C 1
ATOM 1499 O O . MET A 1 202 ? -2.605 -4.960 0.347 1.00 96.62 202 MET A O 1
ATOM 1503 N N . VAL A 1 203 ? -3.149 -3.825 -1.516 1.00 94.06 203 VAL A N 1
ATOM 1504 C CA . VAL A 1 203 ? -3.485 -4.976 -2.349 1.00 94.06 203 VAL A CA 1
ATOM 1505 C C . VAL A 1 203 ? -2.259 -5.366 -3.172 1.00 94.06 203 VAL A C 1
ATOM 1507 O O . VAL A 1 203 ? -1.706 -4.494 -3.846 1.00 94.06 203 VAL A O 1
ATOM 1510 N N . PRO A 1 204 ? -1.829 -6.640 -3.179 1.00 91.44 204 PRO A N 1
ATOM 1511 C CA . PRO A 1 204 ? -0.779 -7.106 -4.081 1.00 91.44 204 PRO A CA 1
ATOM 1512 C C . PRO A 1 204 ? -1.088 -6.722 -5.526 1.00 91.44 204 PRO A C 1
ATOM 1514 O O . PRO A 1 204 ? -2.213 -6.916 -5.988 1.00 91.44 204 PRO A O 1
ATOM 1517 N N . CYS A 1 205 ? -0.099 -6.212 -6.262 1.00 86.25 205 CYS A N 1
ATOM 1518 C CA . CYS A 1 205 ? -0.272 -5.753 -7.644 1.00 86.25 205 CYS A CA 1
ATOM 1519 C C . CYS A 1 205 ? -0.940 -6.827 -8.520 1.00 86.25 205 CYS A C 1
ATOM 1521 O O . CYS A 1 205 ? -1.886 -6.545 -9.254 1.00 86.25 205 CYS A O 1
ATOM 1523 N N . ARG A 1 206 ? -0.537 -8.094 -8.366 1.00 84.62 206 ARG A N 1
ATOM 1524 C CA . ARG A 1 206 ? -1.153 -9.233 -9.064 1.00 84.62 206 ARG A CA 1
ATOM 1525 C C . ARG A 1 206 ? -2.639 -9.401 -8.740 1.00 84.62 206 ARG A C 1
ATOM 1527 O O . ARG A 1 206 ? -3.421 -9.602 -9.667 1.00 84.62 206 ARG A O 1
ATOM 1534 N N . ALA A 1 207 ? -3.036 -9.289 -7.473 1.00 87.19 207 ALA A N 1
ATOM 1535 C CA . ALA A 1 207 ? -4.440 -9.343 -7.064 1.00 87.19 207 ALA A CA 1
ATOM 1536 C C . ALA A 1 207 ? -5.234 -8.138 -7.595 1.00 87.19 207 ALA A C 1
ATOM 1538 O O . ALA A 1 207 ? -6.284 -8.311 -8.213 1.00 87.19 207 ALA A O 1
ATOM 1539 N N . ALA A 1 208 ? -4.694 -6.924 -7.467 1.00 87.31 208 ALA A N 1
ATOM 1540 C CA . ALA A 1 208 ? -5.330 -5.702 -7.962 1.00 87.31 208 ALA A CA 1
ATOM 1541 C C . ALA A 1 208 ? -5.575 -5.741 -9.483 1.00 87.31 208 ALA A C 1
ATOM 1543 O O . ALA A 1 208 ? -6.634 -5.340 -9.979 1.00 87.31 208 ALA A O 1
ATOM 1544 N N . MET A 1 209 ? -4.615 -6.297 -10.224 1.00 82.44 209 MET A N 1
ATOM 1545 C CA . MET A 1 209 ? -4.678 -6.452 -11.676 1.00 82.44 209 MET A CA 1
ATOM 1546 C C . MET A 1 209 ? -5.401 -7.736 -12.126 1.00 82.44 209 MET A C 1
ATOM 1548 O O . MET A 1 209 ? -5.418 -8.039 -13.319 1.00 82.44 209 MET A O 1
ATOM 1552 N N . ASN A 1 210 ? -6.015 -8.493 -11.206 1.00 81.50 210 ASN A N 1
ATOM 1553 C CA . ASN A 1 210 ? -6.705 -9.762 -11.471 1.00 81.50 210 ASN A CA 1
ATOM 1554 C C . ASN A 1 210 ? -5.850 -10.751 -12.292 1.00 81.50 210 ASN A C 1
ATOM 1556 O O . ASN A 1 210 ? -6.255 -11.253 -13.342 1.00 81.50 210 ASN A O 1
ATOM 1560 N N . GLY A 1 211 ? -4.599 -10.938 -11.870 1.00 73.56 211 GLY A N 1
ATOM 1561 C CA . GLY A 1 211 ? -3.622 -11.804 -12.529 1.00 73.56 211 GLY A CA 1
ATOM 1562 C C . GLY A 1 211 ? -3.093 -11.281 -13.870 1.00 73.56 211 GLY A C 1
ATOM 1563 O O . GLY A 1 211 ? -2.201 -11.906 -14.443 1.00 73.56 211 GLY A O 1
ATOM 1564 N N . LYS A 1 212 ? -3.588 -10.141 -14.375 1.00 70.94 212 LYS A N 1
ATOM 1565 C CA . LYS A 1 212 ? -3.102 -9.536 -15.620 1.00 70.94 212 LYS A CA 1
ATOM 1566 C C . LYS A 1 212 ? -1.811 -8.780 -15.348 1.00 70.94 212 LYS A C 1
ATOM 1568 O O . LYS A 1 212 ? -1.778 -7.803 -14.608 1.00 70.94 212 LYS A O 1
ATOM 1573 N N . PHE A 1 213 ? -0.733 -9.242 -15.960 1.00 57.59 213 PHE A N 1
ATOM 1574 C CA . PHE A 1 213 ? 0.583 -8.653 -15.779 1.00 57.59 213 PHE A CA 1
ATOM 1575 C C . PHE A 1 213 ? 0.650 -7.264 -16.445 1.00 57.59 213 PHE A C 1
ATOM 1577 O O . PHE A 1 213 ? 0.359 -7.162 -17.642 1.00 57.59 213 PHE A O 1
ATOM 1584 N N . PRO A 1 214 ? 1.049 -6.188 -15.739 1.00 52.81 214 PRO A N 1
ATOM 1585 C CA . PRO A 1 214 ? 1.455 -4.952 -16.401 1.00 52.81 214 PRO A CA 1
ATOM 1586 C C . PRO A 1 214 ? 2.650 -5.280 -17.309 1.00 52.81 214 PRO A C 1
ATOM 1588 O O . PRO A 1 214 ? 3.642 -5.823 -16.838 1.00 52.81 214 PRO A O 1
ATOM 1591 N N . LEU A 1 215 ? 2.531 -5.013 -18.609 1.00 47.97 215 LEU A N 1
ATOM 1592 C CA . LEU A 1 215 ? 3.282 -5.609 -19.732 1.00 47.97 215 LEU A CA 1
ATOM 1593 C C . LEU A 1 215 ? 4.827 -5.478 -19.767 1.00 47.97 215 LEU A C 1
ATOM 1595 O O . LEU A 1 215 ? 5.428 -5.735 -20.809 1.00 47.97 215 LEU A O 1
ATOM 1599 N N . HIS A 1 216 ? 5.511 -5.141 -18.676 1.00 43.25 216 HIS A N 1
ATOM 1600 C CA . HIS A 1 216 ? 6.964 -4.971 -18.659 1.00 43.25 216 HIS A CA 1
ATOM 1601 C C . HIS A 1 216 ? 7.587 -5.649 -17.440 1.00 43.25 216 HIS A C 1
ATOM 1603 O O . HIS A 1 216 ? 7.436 -5.161 -16.324 1.00 43.25 216 HIS A O 1
ATOM 1609 N N . GLY A 1 217 ? 8.293 -6.762 -17.690 1.00 42.75 217 GLY A N 1
ATOM 1610 C CA . GLY A 1 217 ? 9.011 -7.589 -16.715 1.00 42.75 217 GLY A CA 1
ATOM 1611 C C . GLY A 1 217 ? 10.075 -6.822 -15.937 1.00 42.75 217 GLY A C 1
ATOM 1612 O O . GLY A 1 217 ? 11.268 -6.918 -16.215 1.00 42.75 217 GLY A O 1
ATOM 1613 N N . THR A 1 218 ? 9.630 -6.059 -14.947 1.00 47.78 218 THR A N 1
ATOM 1614 C CA . THR A 1 218 ? 10.489 -5.361 -13.999 1.00 47.78 218 THR A CA 1
ATOM 1615 C C . THR A 1 218 ? 10.280 -5.985 -12.622 1.00 47.78 218 THR A C 1
ATOM 1617 O O . THR A 1 218 ? 9.153 -6.246 -12.209 1.00 47.78 218 THR A O 1
ATOM 1620 N N . PHE A 1 219 ? 11.380 -6.242 -11.906 1.00 47.34 219 PHE A N 1
ATOM 1621 C CA . PHE A 1 219 ? 11.407 -6.922 -10.598 1.00 47.34 219 PHE A CA 1
ATOM 1622 C C . PHE A 1 219 ? 10.455 -6.330 -9.544 1.00 47.34 219 PHE A C 1
ATOM 1624 O O . PHE A 1 219 ? 10.083 -7.013 -8.594 1.00 47.34 219 PHE A O 1
ATOM 1631 N N . PHE A 1 220 ? 10.051 -5.071 -9.712 1.00 51.53 220 PHE A N 1
ATOM 1632 C CA . PHE A 1 220 ? 9.177 -4.349 -8.793 1.00 51.53 220 PHE 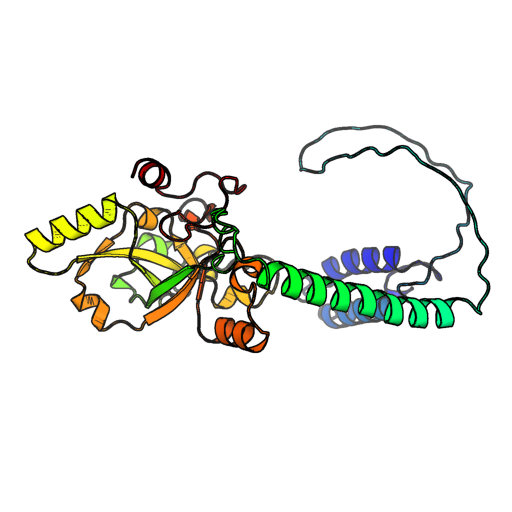A CA 1
ATOM 1633 C C . PHE A 1 220 ? 7.835 -5.032 -8.576 1.00 51.53 220 PHE A C 1
ATOM 1635 O O . PHE A 1 220 ? 7.300 -4.951 -7.481 1.00 51.53 220 PHE A O 1
ATOM 1642 N N . GLN A 1 221 ? 7.328 -5.751 -9.574 1.00 61.59 221 GLN A N 1
ATOM 1643 C CA . GLN A 1 221 ? 5.967 -6.285 -9.566 1.00 61.59 221 GLN A CA 1
ATOM 1644 C C . GLN A 1 221 ? 5.742 -7.384 -8.517 1.00 61.59 221 GLN A C 1
ATOM 1646 O O . GLN A 1 221 ? 4.602 -7.590 -8.107 1.00 61.59 221 GLN A O 1
ATOM 1651 N N . THR A 1 222 ? 6.797 -8.068 -8.056 1.00 67.94 222 THR A N 1
ATOM 1652 C CA . THR A 1 222 ? 6.676 -9.132 -7.042 1.00 67.94 222 THR A CA 1
ATOM 1653 C C . THR A 1 222 ? 6.319 -8.576 -5.664 1.00 67.94 222 THR A C 1
ATOM 1655 O O . THR A 1 222 ? 5.493 -9.163 -4.971 1.00 67.94 222 THR A O 1
ATOM 1658 N N . ASN A 1 223 ? 6.889 -7.426 -5.290 1.00 79.56 223 ASN A N 1
ATOM 1659 C CA . ASN A 1 223 ? 6.658 -6.788 -3.987 1.00 79.56 223 ASN A CA 1
ATOM 1660 C C . ASN A 1 223 ? 5.840 -5.492 -4.111 1.00 79.56 223 ASN A C 1
ATOM 1662 O O . ASN A 1 223 ? 5.743 -4.713 -3.158 1.00 79.56 223 ASN A O 1
ATOM 1666 N N . GLU A 1 224 ? 5.300 -5.220 -5.299 1.00 86.94 224 GLU A N 1
ATOM 1667 C CA . GLU A 1 224 ? 4.458 -4.060 -5.542 1.00 86.94 224 GLU A CA 1
ATOM 1668 C C . GLU A 1 224 ? 3.076 -4.302 -4.942 1.00 86.94 224 GLU A C 1
ATOM 1670 O O . GLU A 1 224 ? 2.407 -5.301 -5.220 1.00 86.94 224 GLU A O 1
ATOM 1675 N N . VAL A 1 225 ? 2.639 -3.345 -4.138 1.00 92.31 225 VAL A N 1
ATOM 1676 C CA . VAL A 1 225 ? 1.293 -3.277 -3.582 1.00 92.31 225 VAL A CA 1
ATOM 1677 C C . VAL A 1 225 ? 0.672 -1.943 -3.973 1.00 92.31 225 VAL A C 1
ATOM 1679 O O . VAL A 1 225 ? 1.374 -0.944 -4.135 1.00 92.31 225 VAL A O 1
ATOM 1682 N N . PHE A 1 226 ? -0.646 -1.908 -4.123 1.00 93.75 226 PHE A N 1
ATOM 1683 C CA . PHE A 1 226 ? -1.398 -0.676 -4.333 1.00 93.75 226 PHE A CA 1
ATOM 1684 C C . PHE A 1 226 ? -2.185 -0.334 -3.084 1.00 93.75 226 PHE A C 1
ATOM 1686 O O . PHE A 1 226 ? -2.798 -1.211 -2.480 1.00 93.75 226 PHE A O 1
ATOM 1693 N N . LEU A 1 227 ? -2.183 0.941 -2.706 1.00 96.06 227 LEU A N 1
ATOM 1694 C CA . LEU A 1 227 ? -3.051 1.419 -1.638 1.00 96.06 227 LEU A CA 1
ATOM 1695 C C . LEU A 1 227 ? -4.501 1.390 -2.135 1.00 96.06 227 LEU A C 1
ATOM 1697 O O . LEU A 1 227 ? -4.814 1.998 -3.159 1.00 96.06 227 LEU A O 1
ATOM 1701 N N . ASP A 1 228 ? -5.382 0.689 -1.437 1.00 96.38 228 ASP A N 1
ATOM 1702 C CA . ASP A 1 228 ? -6.793 0.674 -1.797 1.00 96.38 228 ASP A CA 1
ATOM 1703 C C . ASP A 1 228 ? -7.425 2.051 -1.533 1.00 96.38 228 ASP A C 1
ATOM 1705 O O . ASP A 1 228 ? -7.466 2.532 -0.400 1.00 96.38 228 ASP A O 1
ATOM 1709 N N . ALA A 1 229 ? -7.917 2.695 -2.593 1.00 94.44 229 ALA A N 1
ATOM 1710 C CA . ALA A 1 229 ? -8.460 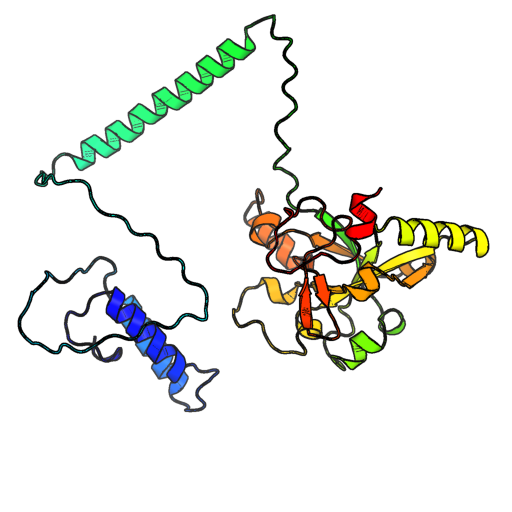4.047 -2.522 1.00 94.44 229 ALA A CA 1
ATOM 1711 C C . ALA A 1 229 ? -9.729 4.130 -1.661 1.00 94.44 229 ALA A C 1
ATOM 1713 O O . ALA A 1 229 ? -9.996 5.178 -1.076 1.00 94.44 229 ALA A O 1
ATOM 1714 N N . GLU A 1 230 ? -10.501 3.045 -1.564 1.00 94.81 230 GLU A N 1
ATOM 1715 C CA . GLU A 1 230 ? -11.715 3.022 -0.753 1.00 94.81 230 GLU A CA 1
ATOM 1716 C C . GLU A 1 230 ? -11.392 2.998 0.745 1.00 94.81 230 GLU A C 1
ATOM 1718 O O . GLU A 1 230 ? -11.822 3.886 1.486 1.00 94.81 230 GLU A O 1
ATOM 1723 N N . THR A 1 231 ? -10.588 2.036 1.197 1.00 96.12 231 THR A N 1
ATOM 1724 C CA . THR A 1 231 ? -10.188 1.940 2.609 1.00 96.12 231 THR A CA 1
ATOM 1725 C C . THR A 1 231 ? -9.211 3.038 3.026 1.00 96.12 231 THR A C 1
ATOM 1727 O O . THR A 1 231 ? -9.075 3.300 4.219 1.00 96.12 231 THR A O 1
ATOM 1730 N N . ALA A 1 232 ? -8.553 3.721 2.082 1.00 95.50 232 ALA A N 1
ATOM 1731 C CA . ALA A 1 232 ? -7.764 4.920 2.371 1.00 95.50 232 ALA A CA 1
ATOM 1732 C C . ALA A 1 232 ? -8.629 6.094 2.867 1.00 95.50 232 ALA A C 1
ATOM 1734 O O . ALA A 1 232 ? -8.124 6.940 3.602 1.00 95.50 232 ALA A O 1
ATOM 1735 N N . VAL A 1 233 ? -9.917 6.131 2.499 1.00 94.50 233 VAL A N 1
ATOM 1736 C CA . VAL A 1 233 ? -10.894 7.131 2.974 1.00 94.50 233 VAL A CA 1
ATOM 1737 C C . VAL A 1 233 ? -11.773 6.563 4.087 1.00 94.50 233 VAL A C 1
ATOM 1739 O O . VAL A 1 233 ? -12.070 7.246 5.061 1.00 94.50 233 VAL A O 1
ATOM 1742 N N . ARG A 1 234 ? -12.176 5.294 3.968 1.00 95.06 234 ARG A N 1
ATOM 1743 C CA . ARG A 1 234 ? -13.035 4.594 4.935 1.00 95.06 234 ARG A CA 1
ATOM 1744 C C . ARG A 1 234 ? -12.306 3.391 5.544 1.00 95.06 234 ARG A C 1
ATOM 1746 O O . ARG A 1 234 ? -12.624 2.249 5.203 1.00 95.06 234 ARG A O 1
ATOM 1753 N N . PRO A 1 235 ? -11.305 3.616 6.412 1.00 96.19 235 PRO A N 1
ATOM 1754 C CA . PRO A 1 235 ? -10.523 2.531 6.984 1.00 96.19 235 PRO A CA 1
ATOM 1755 C C . PRO A 1 235 ? -11.342 1.701 7.972 1.00 96.19 235 PRO A C 1
ATOM 1757 O O . PRO A 1 235 ? -12.223 2.208 8.670 1.00 96.19 235 PRO A O 1
ATOM 1760 N N . LYS A 1 236 ? -10.996 0.419 8.087 1.00 95.62 236 LYS A N 1
ATOM 1761 C CA . LYS A 1 236 ? -11.547 -0.461 9.122 1.00 95.62 236 LYS A CA 1
ATOM 1762 C C . LYS A 1 236 ? -10.874 -0.137 10.454 1.00 95.62 236 LYS A C 1
ATOM 1764 O O . LYS A 1 236 ? -9.649 -0.076 10.519 1.00 95.62 236 LYS A O 1
ATOM 1769 N N . LEU A 1 237 ? -11.654 0.044 11.518 1.00 97.06 237 LEU A N 1
ATOM 1770 C CA . LEU A 1 237 ? -11.111 0.154 12.872 1.00 97.06 237 LEU A CA 1
ATOM 1771 C C . LEU A 1 237 ? -10.874 -1.248 13.438 1.00 97.06 237 LEU A C 1
ATOM 1773 O O . LEU A 1 237 ? -11.799 -2.056 13.487 1.00 97.06 237 LEU A O 1
ATOM 1777 N N . VAL A 1 238 ? -9.644 -1.525 13.860 1.00 96.00 238 VAL A N 1
ATOM 1778 C CA . VAL A 1 238 ? -9.234 -2.811 14.447 1.00 96.00 238 VAL A CA 1
ATOM 1779 C C . VAL A 1 238 ? -8.554 -2.549 15.786 1.00 96.00 238 VAL A C 1
ATOM 1781 O O . VAL A 1 238 ? -7.862 -1.539 15.923 1.00 96.00 238 VAL A O 1
ATOM 1784 N N . ALA A 1 239 ? -8.756 -3.407 16.789 1.00 96.81 239 ALA A N 1
ATOM 1785 C CA . ALA A 1 239 ? -8.089 -3.220 18.073 1.00 96.81 239 ALA A CA 1
ATOM 1786 C C . ALA A 1 239 ? -6.575 -3.448 17.925 1.00 96.81 239 ALA A C 1
ATOM 1788 O O . ALA A 1 239 ? -6.146 -4.407 17.286 1.00 96.81 239 ALA A O 1
ATOM 1789 N N . ALA A 1 240 ? -5.751 -2.602 18.546 1.00 96.19 240 ALA A N 1
ATOM 1790 C CA . ALA A 1 240 ? -4.292 -2.694 18.455 1.00 96.19 240 ALA A CA 1
ATOM 1791 C C . ALA A 1 240 ? -3.762 -4.074 18.887 1.00 96.19 240 ALA A C 1
ATOM 1793 O O . ALA A 1 240 ? -2.871 -4.615 18.238 1.00 96.19 240 ALA A O 1
ATOM 1794 N N . ALA A 1 241 ? -4.384 -4.679 19.906 1.00 95.62 241 ALA A N 1
ATOM 1795 C CA . ALA A 1 241 ? -4.051 -6.015 20.401 1.00 95.62 241 ALA A CA 1
ATOM 1796 C C . ALA A 1 241 ? -4.204 -7.122 19.336 1.00 95.62 241 ALA A C 1
ATOM 1798 O O . ALA A 1 241 ? -3.450 -8.090 19.343 1.00 95.62 241 ALA A O 1
ATOM 1799 N N . GLU A 1 242 ? -5.140 -6.983 18.389 1.00 92.50 242 GLU A N 1
ATOM 1800 C CA . GLU A 1 242 ? -5.289 -7.941 17.282 1.00 92.50 242 GLU A CA 1
ATOM 1801 C C . GLU A 1 242 ? -4.098 -7.854 16.312 1.00 92.50 242 GLU A C 1
ATOM 1803 O O . GLU A 1 242 ? -3.682 -8.856 15.733 1.00 92.50 242 GLU A O 1
ATOM 1808 N N . LEU A 1 243 ? -3.493 -6.668 16.185 1.00 93.62 243 LEU A N 1
ATOM 1809 C CA . LEU A 1 243 ? -2.374 -6.407 15.278 1.00 93.62 243 LEU A CA 1
ATOM 1810 C C . LEU A 1 243 ? -1.015 -6.821 15.849 1.00 93.62 243 LEU A C 1
ATOM 1812 O O . LEU A 1 243 ? -0.070 -6.998 15.082 1.00 93.62 243 LEU A O 1
ATOM 1816 N N . GLU A 1 244 ? -0.893 -6.969 17.170 1.00 92.44 244 GLU A N 1
ATOM 1817 C CA . GLU A 1 244 ? 0.361 -7.361 17.833 1.00 92.44 244 GLU A CA 1
ATOM 1818 C C . GLU A 1 244 ? 0.854 -8.740 17.388 1.00 92.44 244 GLU A C 1
ATOM 1820 O O . GLU A 1 244 ? 2.058 -8.980 17.313 1.00 92.44 244 GLU A O 1
ATOM 1825 N N . THR A 1 245 ? -0.080 -9.633 17.061 1.00 89.62 245 THR A N 1
ATOM 1826 C CA . THR A 1 245 ? 0.221 -11.007 16.639 1.00 89.62 245 THR A CA 1
ATOM 1827 C C . THR A 1 245 ? 0.561 -11.126 15.153 1.00 89.62 245 THR A C 1
ATOM 1829 O O . THR A 1 245 ? 1.064 -12.164 14.719 1.00 89.62 245 THR A O 1
ATOM 1832 N N . LEU A 1 246 ? 0.307 -10.077 14.364 1.00 90.56 246 LEU A N 1
ATOM 1833 C CA . LEU A 1 246 ? 0.489 -10.113 12.918 1.00 90.56 246 LEU A CA 1
ATOM 1834 C C . LEU A 1 246 ? 1.947 -9.820 12.529 1.00 90.56 246 LEU A C 1
ATOM 1836 O O . LEU A 1 246 ? 2.565 -8.902 13.081 1.00 90.56 246 LEU A O 1
ATOM 1840 N N . PRO A 1 247 ? 2.502 -10.533 11.529 1.00 92.50 247 PRO A N 1
ATOM 1841 C CA . PRO A 1 247 ? 3.800 -10.196 10.956 1.00 92.50 247 PRO A CA 1
ATOM 1842 C C . PRO A 1 247 ? 3.803 -8.771 10.408 1.00 92.50 247 PRO A C 1
ATOM 1844 O O . PRO A 1 247 ? 2.785 -8.278 9.921 1.00 92.50 247 PRO A O 1
ATOM 1847 N N . THR A 1 248 ? 4.960 -8.112 10.450 1.00 91.75 248 THR A N 1
ATOM 1848 C CA . THR A 1 248 ? 5.088 -6.737 9.957 1.00 91.75 248 THR A CA 1
ATOM 1849 C C . THR A 1 248 ? 6.160 -6.638 8.885 1.00 91.75 248 THR A C 1
ATOM 1851 O O . THR A 1 248 ? 7.182 -7.320 8.943 1.00 91.75 248 THR A O 1
ATOM 1854 N N . VAL A 1 249 ? 5.913 -5.781 7.900 1.00 89.94 249 VAL A N 1
ATOM 1855 C CA . VAL A 1 249 ? 6.812 -5.500 6.782 1.00 89.94 249 VAL A CA 1
ATOM 1856 C C . VAL A 1 249 ? 6.903 -3.993 6.590 1.00 89.94 249 VAL A C 1
ATOM 1858 O O . VAL A 1 249 ? 5.957 -3.252 6.855 1.00 89.94 249 VAL A O 1
ATOM 1861 N N . SER A 1 250 ? 8.059 -3.521 6.144 1.00 90.38 250 SER A N 1
ATOM 1862 C CA . SER A 1 250 ? 8.218 -2.125 5.756 1.00 90.38 250 SER A CA 1
ATOM 1863 C C . SER A 1 250 ? 7.743 -1.913 4.320 1.00 90.38 250 SER A C 1
ATOM 1865 O O . SER A 1 250 ? 8.062 -2.705 3.427 1.00 90.38 250 SER A O 1
ATOM 1867 N N . VAL A 1 251 ? 7.001 -0.830 4.101 1.00 92.12 251 VAL A N 1
ATOM 1868 C CA . VAL A 1 251 ? 6.522 -0.416 2.784 1.00 92.12 251 VAL A CA 1
ATOM 1869 C C . VAL A 1 251 ? 7.129 0.931 2.433 1.00 92.12 251 VAL A C 1
ATOM 1871 O O . VAL A 1 251 ? 6.993 1.894 3.189 1.00 92.12 251 VAL A O 1
ATOM 1874 N N . TYR A 1 252 ? 7.763 1.014 1.265 1.00 91.19 252 TYR A N 1
ATOM 1875 C CA . TYR A 1 252 ? 8.213 2.279 0.701 1.00 91.19 252 TYR A CA 1
ATOM 1876 C C . TYR A 1 252 ? 7.170 2.891 -0.216 1.00 91.19 252 TYR A C 1
ATOM 1878 O O . TYR A 1 252 ? 6.686 2.248 -1.146 1.00 91.19 252 TYR A O 1
ATOM 1886 N N . LEU A 1 253 ? 6.880 4.164 0.037 1.00 91.31 253 LEU A N 1
ATOM 1887 C CA . LEU A 1 253 ? 5.937 4.971 -0.711 1.00 91.31 253 LEU A CA 1
ATOM 1888 C C . LEU A 1 253 ? 6.653 6.119 -1.410 1.00 91.31 253 LEU A C 1
ATOM 1890 O O . LEU A 1 253 ? 7.502 6.786 -0.816 1.00 91.31 253 LEU A O 1
ATOM 1894 N N . GLY A 1 254 ? 6.295 6.376 -2.662 1.00 88.75 254 GLY A N 1
ATOM 1895 C CA . GLY A 1 254 ? 6.868 7.462 -3.452 1.00 88.75 254 GLY A CA 1
ATOM 1896 C C . GLY A 1 254 ? 6.096 7.697 -4.743 1.00 88.75 254 GLY A C 1
ATOM 1897 O O . GLY A 1 254 ? 5.199 6.936 -5.083 1.00 88.75 254 GLY A O 1
ATOM 1898 N N . SER A 1 255 ? 6.459 8.739 -5.489 1.00 83.25 255 SER A N 1
ATOM 1899 C CA . SER A 1 255 ? 5.850 9.025 -6.796 1.00 83.25 255 SER A CA 1
ATOM 1900 C C . SER A 1 255 ? 6.293 8.050 -7.889 1.00 83.25 255 SER A C 1
ATOM 1902 O O . SER A 1 255 ? 5.624 7.896 -8.906 1.00 83.25 255 SER A O 1
ATOM 1904 N N . SER A 1 256 ? 7.440 7.397 -7.706 1.00 84.31 256 SER A N 1
ATOM 1905 C CA . SER A 1 256 ? 7.916 6.322 -8.568 1.00 84.31 256 SER A CA 1
ATOM 1906 C C . SER A 1 256 ? 8.949 5.474 -7.838 1.00 84.31 256 SER A C 1
ATOM 1908 O O . SER A 1 256 ? 9.559 5.881 -6.852 1.00 84.31 256 SER A O 1
ATOM 1910 N N . VAL A 1 257 ? 9.238 4.310 -8.397 1.00 83.50 257 VAL A N 1
ATOM 1911 C CA . VAL A 1 257 ? 10.396 3.499 -8.017 1.00 83.50 257 VAL A CA 1
ATOM 1912 C C . VAL A 1 257 ? 11.697 4.310 -8.016 1.00 83.50 257 VAL A C 1
ATOM 1914 O O . VAL A 1 257 ? 12.479 4.240 -7.070 1.00 83.50 257 VAL A O 1
ATOM 1917 N N . ALA A 1 258 ? 11.922 5.111 -9.062 1.00 83.81 258 ALA A N 1
ATOM 1918 C CA . ALA A 1 258 ? 13.131 5.916 -9.189 1.00 83.81 258 ALA A CA 1
ATOM 1919 C C . ALA A 1 258 ? 13.222 6.978 -8.082 1.00 83.81 258 ALA A C 1
ATOM 1921 O O . ALA A 1 258 ? 14.316 7.286 -7.611 1.00 83.81 258 ALA A O 1
ATOM 1922 N N . SER A 1 259 ? 12.082 7.521 -7.636 1.00 84.19 259 SER A N 1
ATOM 1923 C CA . SER A 1 259 ? 12.046 8.452 -6.507 1.00 84.19 259 SER A CA 1
ATOM 1924 C C . SER A 1 259 ? 12.353 7.751 -5.184 1.00 84.19 259 SER A C 1
ATOM 1926 O O . SER A 1 259 ? 13.102 8.297 -4.377 1.00 84.19 259 SER A O 1
ATOM 1928 N N . ILE A 1 260 ? 11.839 6.532 -4.990 1.00 85.38 260 ILE A N 1
ATOM 1929 C CA . ILE A 1 260 ? 12.100 5.716 -3.797 1.00 85.38 260 ILE A CA 1
ATOM 1930 C C . ILE A 1 260 ? 13.590 5.387 -3.682 1.00 85.38 260 ILE A C 1
ATOM 1932 O O . ILE A 1 260 ? 14.200 5.623 -2.638 1.00 85.38 260 ILE A O 1
ATOM 1936 N N . CYS A 1 261 ? 14.190 4.907 -4.772 1.00 85.31 261 CYS A N 1
ATOM 1937 C CA . CYS A 1 261 ? 15.595 4.500 -4.820 1.00 85.31 261 CYS A CA 1
ATOM 1938 C C . CYS A 1 261 ? 16.582 5.674 -4.869 1.00 85.31 261 CYS A C 1
ATOM 1940 O O . CYS A 1 261 ? 17.795 5.462 -4.866 1.00 85.31 261 CYS A O 1
ATOM 1942 N N . ARG A 1 262 ? 16.101 6.920 -4.933 1.00 84.25 262 ARG A N 1
ATOM 1943 C CA . ARG A 1 262 ? 16.977 8.085 -5.047 1.00 84.25 262 ARG A CA 1
ATOM 1944 C C . ARG A 1 262 ? 17.900 8.187 -3.831 1.00 84.25 262 ARG A C 1
ATOM 1946 O O . ARG A 1 262 ? 17.451 8.176 -2.683 1.00 84.25 262 ARG A O 1
ATOM 1953 N N . GLY A 1 263 ? 19.198 8.301 -4.104 1.00 82.62 263 GLY A N 1
ATOM 1954 C CA . GLY A 1 263 ? 20.234 8.391 -3.074 1.00 82.62 263 GLY A CA 1
ATOM 1955 C C . GLY A 1 263 ? 20.545 7.071 -2.362 1.00 82.62 263 GLY A C 1
ATOM 1956 O O . GLY A 1 263 ? 21.276 7.101 -1.381 1.00 82.62 263 GLY A O 1
ATOM 1957 N N . MET A 1 264 ? 20.008 5.937 -2.824 1.00 82.81 264 MET A N 1
ATOM 1958 C CA . MET A 1 264 ? 20.406 4.610 -2.348 1.00 82.81 264 MET A CA 1
ATOM 1959 C C . MET A 1 264 ? 21.574 4.066 -3.180 1.00 82.81 264 MET A C 1
ATOM 1961 O O . MET A 1 264 ? 21.619 4.222 -4.402 1.00 82.81 264 MET A O 1
ATOM 1965 N N . SER A 1 265 ? 22.496 3.367 -2.529 1.00 84.56 265 SER A N 1
ATOM 1966 C CA . SER A 1 265 ? 23.496 2.519 -3.175 1.00 84.56 265 SER A CA 1
ATOM 1967 C C . SER A 1 265 ? 22.849 1.291 -3.825 1.00 84.56 265 SER A C 1
ATOM 1969 O O . SER A 1 265 ? 21.741 0.876 -3.482 1.00 84.56 265 SER A O 1
ATOM 1971 N N . ARG A 1 266 ? 23.574 0.626 -4.733 1.00 82.19 266 ARG A N 1
ATOM 1972 C CA . ARG A 1 266 ? 23.102 -0.612 -5.379 1.00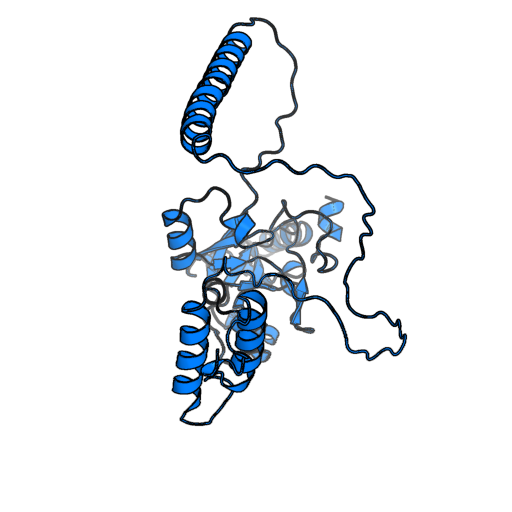 82.19 266 ARG A CA 1
ATOM 1973 C C . ARG A 1 266 ? 22.747 -1.715 -4.371 1.00 82.19 266 ARG A C 1
ATOM 1975 O O . ARG A 1 266 ? 21.798 -2.459 -4.604 1.00 82.19 266 ARG A O 1
ATOM 1982 N N . ALA A 1 267 ? 23.490 -1.816 -3.268 1.00 80.44 267 ALA A N 1
ATOM 1983 C CA . ALA A 1 267 ? 23.236 -2.802 -2.218 1.00 80.44 267 ALA A CA 1
ATOM 1984 C C . ALA A 1 267 ? 21.945 -2.493 -1.443 1.00 80.44 267 ALA A C 1
ATOM 1986 O O . ALA A 1 267 ? 21.143 -3.392 -1.197 1.00 80.44 267 ALA A O 1
ATOM 1987 N N . GLU A 1 268 ? 21.704 -1.223 -1.115 1.00 81.12 268 GLU A N 1
ATOM 1988 C CA . GLU A 1 268 ? 20.471 -0.784 -0.446 1.00 81.12 268 GLU A CA 1
ATOM 1989 C C . GLU A 1 268 ? 19.245 -0.973 -1.338 1.00 81.12 268 GLU A C 1
ATOM 1991 O O . GLU A 1 268 ? 18.206 -1.447 -0.878 1.00 81.12 268 GLU A O 1
ATOM 1996 N N . VAL A 1 269 ? 19.383 -0.670 -2.629 1.00 82.50 269 VAL A N 1
ATOM 1997 C CA . VAL A 1 269 ? 18.353 -0.926 -3.639 1.00 82.50 269 VAL A CA 1
ATOM 1998 C C . VAL A 1 269 ? 18.013 -2.421 -3.690 1.00 82.50 269 VAL A C 1
ATOM 2000 O O . VAL A 1 269 ? 16.848 -2.788 -3.551 1.00 82.50 269 VAL A O 1
ATOM 2003 N N . ALA A 1 270 ? 19.017 -3.296 -3.801 1.00 79.31 270 ALA A N 1
ATOM 2004 C CA . ALA A 1 270 ? 18.806 -4.745 -3.820 1.00 79.31 270 ALA A CA 1
ATOM 2005 C C . ALA A 1 270 ? 18.155 -5.266 -2.525 1.00 79.31 270 ALA A C 1
ATOM 2007 O O . ALA A 1 270 ? 17.203 -6.041 -2.583 1.00 79.31 270 ALA A O 1
ATOM 2008 N N . SER A 1 271 ? 18.620 -4.803 -1.360 1.00 76.31 271 SER A N 1
ATOM 2009 C CA . SER A 1 271 ? 18.040 -5.168 -0.061 1.00 76.31 271 SER A CA 1
ATOM 2010 C C . SER A 1 271 ? 16.581 -4.722 0.066 1.00 76.31 271 SER A C 1
ATOM 2012 O O . SER A 1 271 ? 15.743 -5.469 0.575 1.00 76.31 271 SER A O 1
ATOM 2014 N N . SER A 1 272 ? 16.250 -3.537 -0.455 1.00 76.56 272 SER A N 1
ATOM 2015 C CA . SER A 1 272 ? 14.875 -3.034 -0.482 1.00 76.56 272 SER A CA 1
ATOM 2016 C C . SER A 1 272 ? 13.962 -3.952 -1.297 1.00 76.56 272 SER A C 1
ATOM 2018 O O . SER A 1 272 ? 12.861 -4.256 -0.853 1.00 76.56 272 SER A O 1
ATOM 2020 N N . PHE A 1 273 ? 14.432 -4.473 -2.434 1.00 70.25 273 PHE A N 1
ATOM 2021 C CA . PHE A 1 273 ? 13.655 -5.413 -3.255 1.00 70.25 273 PHE A CA 1
ATOM 2022 C C . PHE A 1 273 ? 13.569 -6.829 -2.708 1.00 70.25 273 PHE A C 1
ATOM 2024 O O . PHE A 1 273 ? 12.691 -7.576 -3.121 1.00 70.25 273 PHE A O 1
ATOM 2031 N N . ALA A 1 274 ? 14.453 -7.217 -1.797 1.00 71.31 274 ALA A N 1
ATOM 2032 C CA . ALA A 1 274 ? 14.371 -8.526 -1.165 1.00 71.31 274 ALA A CA 1
ATOM 2033 C C . ALA A 1 274 ? 13.421 -8.529 0.041 1.00 71.31 274 ALA A C 1
ATOM 2035 O O . ALA A 1 274 ? 12.782 -9.540 0.307 1.00 71.31 274 ALA A O 1
ATOM 2036 N N . ASN A 1 275 ? 13.327 -7.409 0.766 1.00 77.25 275 ASN A N 1
ATOM 2037 C CA . ASN A 1 275 ? 12.791 -7.416 2.132 1.00 77.25 275 ASN A CA 1
ATOM 2038 C C . ASN A 1 275 ? 11.660 -6.411 2.383 1.00 77.25 275 ASN A C 1
ATOM 2040 O O . ASN A 1 275 ? 11.178 -6.305 3.511 1.00 77.25 275 ASN A O 1
ATOM 2044 N N . ARG A 1 276 ? 11.274 -5.617 1.380 1.00 84.38 276 ARG A N 1
ATOM 2045 C CA . ARG A 1 276 ? 10.290 -4.540 1.539 1.00 84.38 276 ARG A CA 1
ATOM 2046 C C . ARG A 1 276 ? 9.257 -4.579 0.429 1.00 84.38 276 ARG A C 1
ATOM 2048 O O . ARG A 1 276 ? 9.544 -4.999 -0.694 1.00 84.38 276 ARG A O 1
ATOM 2055 N N . ALA A 1 277 ? 8.070 -4.093 0.760 1.00 90.12 277 ALA A N 1
ATOM 2056 C CA . ALA A 1 277 ? 7.032 -3.810 -0.214 1.00 90.12 277 ALA A CA 1
ATOM 2057 C C . ALA A 1 277 ? 7.189 -2.390 -0.772 1.00 90.12 277 ALA A C 1
ATOM 2059 O O . ALA A 1 277 ? 7.778 -1.506 -0.143 1.00 90.12 277 ALA A O 1
ATOM 2060 N N . VAL A 1 278 ? 6.667 -2.173 -1.975 1.00 90.12 278 VAL A N 1
ATOM 2061 C CA . VAL A 1 278 ? 6.747 -0.893 -2.683 1.00 90.12 278 VAL A CA 1
ATOM 2062 C C . VAL A 1 278 ? 5.354 -0.477 -3.126 1.00 90.12 278 VAL A C 1
ATOM 2064 O O . VAL A 1 278 ? 4.625 -1.268 -3.714 1.00 90.12 278 VAL A O 1
ATOM 2067 N N . CYS A 1 279 ? 4.995 0.777 -2.876 1.00 92.06 279 CYS A N 1
ATOM 2068 C CA . CYS A 1 279 ? 3.722 1.351 -3.279 1.00 92.06 279 CYS A CA 1
ATOM 2069 C C . CYS A 1 279 ? 3.960 2.708 -3.937 1.00 92.06 279 CYS A C 1
ATOM 2071 O O . CYS A 1 279 ? 4.495 3.624 -3.320 1.00 92.06 279 CYS A O 1
ATOM 2073 N N . VAL A 1 280 ? 3.578 2.851 -5.203 1.00 89.81 280 VAL A N 1
ATOM 2074 C CA . VAL A 1 280 ? 3.772 4.107 -5.955 1.00 89.81 280 VAL A CA 1
ATOM 2075 C C . VAL A 1 280 ? 2.464 4.777 -6.362 1.00 89.81 280 VAL A C 1
ATOM 2077 O O . VAL A 1 280 ? 2.464 5.842 -6.973 1.00 89.81 280 VAL A O 1
ATOM 2080 N N . ARG A 1 281 ? 1.335 4.136 -6.053 1.00 90.12 281 ARG A N 1
ATOM 2081 C CA . ARG A 1 281 ? -0.004 4.573 -6.444 1.00 90.12 281 ARG A CA 1
ATOM 2082 C C . ARG A 1 281 ? -1.061 3.968 -5.535 1.00 90.12 281 ARG A C 1
ATOM 2084 O O . ARG A 1 281 ? -0.887 2.869 -5.005 1.00 90.12 281 ARG A O 1
ATOM 2091 N N . SER A 1 282 ? -2.167 4.684 -5.425 1.00 93.25 282 SER A N 1
ATOM 2092 C CA . SER A 1 282 ? -3.422 4.106 -4.970 1.00 93.25 282 SER A CA 1
ATOM 2093 C C . SER A 1 282 ? -4.140 3.457 -6.152 1.00 93.25 282 SER A C 1
ATOM 2095 O O . SER A 1 282 ? -3.756 3.624 -7.315 1.00 93.25 282 SER A O 1
ATOM 2097 N N . TRP A 1 283 ? -5.192 2.713 -5.865 1.00 92.00 283 TRP A N 1
ATOM 2098 C CA . TRP A 1 283 ? -5.925 1.953 -6.861 1.00 92.00 283 TRP A CA 1
ATOM 2099 C C . TRP A 1 283 ? -7.399 1.875 -6.491 1.00 92.00 283 TRP A C 1
ATOM 2101 O O . TRP A 1 283 ? -7.741 1.701 -5.324 1.00 92.00 283 TRP A O 1
ATOM 2111 N N . GLU A 1 284 ? -8.264 2.030 -7.489 1.00 90.94 284 GLU A N 1
ATOM 2112 C CA . GLU A 1 284 ? -9.708 1.952 -7.310 1.00 90.94 284 GLU A CA 1
ATOM 2113 C C . GLU A 1 284 ? -10.216 0.534 -7.614 1.00 90.94 284 GLU A C 1
ATOM 2115 O O . GLU A 1 284 ? -10.131 0.094 -8.767 1.00 90.94 284 GLU A O 1
ATOM 2120 N N . PRO A 1 285 ? -10.790 -0.187 -6.629 1.00 87.44 285 PRO A N 1
ATOM 2121 C CA . PRO A 1 285 ? -11.145 -1.591 -6.811 1.00 87.44 285 PRO A CA 1
ATOM 2122 C C . PRO A 1 285 ? -12.197 -1.853 -7.868 1.00 87.44 285 PRO A C 1
ATOM 2124 O O . PRO A 1 285 ? -12.171 -2.899 -8.505 1.00 87.44 285 PRO A O 1
ATOM 2127 N N . HIS A 1 286 ? -13.127 -0.926 -8.062 1.00 86.62 286 HIS A N 1
ATOM 2128 C CA . HIS A 1 286 ? -14.263 -1.115 -8.955 1.00 86.62 286 HIS A CA 1
ATOM 2129 C C . HIS A 1 286 ? -13.835 -1.001 -10.421 1.00 86.62 286 HIS A C 1
ATOM 2131 O O . HIS A 1 286 ? -14.107 -1.890 -11.229 1.00 86.62 286 HIS A O 1
ATOM 2137 N N . THR A 1 287 ? -13.091 0.055 -10.749 1.00 85.75 287 THR A N 1
ATOM 2138 C CA . THR A 1 287 ? -12.675 0.375 -12.120 1.00 85.75 287 THR A CA 1
ATOM 2139 C C . THR A 1 287 ? -11.324 -0.236 -12.492 1.00 85.75 287 THR A C 1
ATOM 2141 O O . THR A 1 287 ? -11.033 -0.466 -13.663 1.00 85.75 287 THR A O 1
ATOM 2144 N N . GLY A 1 288 ? -10.492 -0.549 -11.497 1.00 84.38 288 GLY A N 1
ATOM 2145 C CA . GLY A 1 288 ? -9.108 -0.960 -11.690 1.00 84.38 288 GLY A CA 1
ATOM 2146 C C . GLY A 1 288 ? -8.160 0.199 -12.014 1.00 84.38 288 GLY A C 1
ATOM 2147 O O . GLY A 1 288 ? -6.993 -0.053 -12.323 1.00 84.38 288 GLY A O 1
ATOM 2148 N N . HIS A 1 289 ? -8.636 1.449 -11.981 1.00 86.12 289 HIS A N 1
ATOM 2149 C CA . HIS A 1 289 ? -7.833 2.600 -12.370 1.00 86.12 289 HIS A CA 1
ATOM 2150 C C . HIS A 1 289 ? -6.814 2.991 -11.287 1.00 86.12 289 HIS A C 1
ATOM 2152 O O . HIS A 1 289 ? -7.124 2.974 -10.091 1.00 86.12 289 HIS A O 1
ATOM 2158 N N . PRO A 1 290 ? -5.588 3.368 -11.691 1.00 88.06 290 PRO A N 1
ATOM 2159 C CA . PRO A 1 290 ? -4.602 3.927 -10.778 1.00 88.06 290 PRO A CA 1
ATOM 2160 C C . PRO A 1 290 ? -5.008 5.334 -10.323 1.00 88.06 290 PRO A C 1
ATOM 2162 O O . PRO A 1 290 ? -5.561 6.117 -11.092 1.00 88.06 290 PRO A O 1
ATOM 2165 N N . ARG A 1 291 ? -4.674 5.667 -9.077 1.00 88.06 291 ARG A N 1
ATOM 2166 C CA . ARG A 1 291 ? -4.887 6.977 -8.446 1.00 88.06 291 ARG A CA 1
ATOM 2167 C C . ARG A 1 291 ? -3.586 7.433 -7.771 1.00 88.06 291 ARG A C 1
ATOM 2169 O O . ARG A 1 291 ? -2.747 6.585 -7.451 1.00 88.06 291 ARG A O 1
ATOM 2176 N N . PRO A 1 292 ? -3.365 8.735 -7.527 1.00 89.25 292 PRO A N 1
ATOM 2177 C CA . PRO A 1 292 ? -2.204 9.175 -6.759 1.00 89.25 292 PRO A CA 1
ATOM 2178 C C . PRO A 1 292 ? -2.243 8.622 -5.326 1.00 89.25 292 PRO A C 1
ATOM 2180 O O . PRO A 1 292 ? -3.310 8.271 -4.811 1.00 89.25 292 PRO A O 1
ATOM 2183 N N . LEU A 1 293 ? -1.083 8.544 -4.668 1.00 91.12 293 LEU A N 1
ATOM 2184 C CA . LEU A 1 293 ? -1.050 8.288 -3.226 1.00 91.12 293 LEU A CA 1
ATOM 2185 C C . LEU A 1 293 ? -1.568 9.520 -2.477 1.00 91.12 293 LEU A C 1
ATOM 2187 O O . LEU A 1 293 ? -1.223 10.637 -2.867 1.00 91.12 293 LEU A O 1
ATOM 2191 N N . PRO A 1 294 ? -2.361 9.334 -1.411 1.00 91.12 294 PRO A N 1
ATOM 2192 C CA . PRO A 1 294 ? -2.858 10.445 -0.621 1.00 91.12 294 PRO A CA 1
ATOM 2193 C C . PRO A 1 294 ? -1.726 11.113 0.149 1.00 91.12 294 PRO A C 1
ATOM 2195 O O . PRO A 1 294 ? -0.746 10.465 0.537 1.00 91.12 294 PRO A O 1
ATOM 2198 N N . ARG A 1 295 ? -1.877 12.409 0.424 1.00 87.25 295 ARG A N 1
ATOM 2199 C CA . ARG A 1 295 ? -0.853 13.202 1.123 1.00 87.25 295 ARG A CA 1
ATOM 2200 C C . ARG A 1 295 ? -0.455 12.638 2.481 1.00 87.25 295 ARG A C 1
ATOM 2202 O O . ARG A 1 295 ? 0.725 12.663 2.820 1.00 87.25 295 ARG A O 1
ATOM 2209 N N . TRP A 1 296 ? -1.408 12.084 3.231 1.00 90.12 296 TRP A N 1
ATOM 2210 C CA . TRP A 1 296 ? -1.115 11.458 4.522 1.00 90.12 296 TRP A CA 1
ATOM 2211 C C . TRP A 1 296 ? -0.169 10.249 4.377 1.00 90.12 296 TRP A C 1
ATOM 2213 O O . TRP A 1 296 ? 0.627 9.976 5.274 1.00 90.12 296 TRP A O 1
ATOM 2223 N N . ALA A 1 297 ? -0.220 9.538 3.243 1.00 90.56 297 ALA A N 1
ATOM 2224 C CA . ALA A 1 297 ? 0.616 8.372 2.970 1.00 90.56 297 ALA A CA 1
ATOM 2225 C C . ALA A 1 297 ? 1.927 8.746 2.269 1.00 90.56 297 ALA A C 1
ATOM 2227 O O . ALA A 1 297 ? 2.953 8.112 2.506 1.00 90.56 297 ALA A O 1
ATOM 2228 N N . CYS A 1 298 ? 1.925 9.763 1.406 1.00 87.69 298 CYS A N 1
ATOM 2229 C CA . CYS A 1 298 ? 3.121 10.255 0.729 1.00 87.69 298 CYS A CA 1
ATOM 2230 C C . CYS A 1 298 ? 3.047 11.785 0.545 1.00 87.69 298 CYS A C 1
ATOM 2232 O O . CYS A 1 298 ? 2.555 12.264 -0.478 1.00 87.69 298 CYS A O 1
ATOM 2234 N N . PRO A 1 299 ? 3.563 12.580 1.500 1.00 77.56 299 PRO A N 1
ATOM 2235 C CA . PRO A 1 299 ? 3.366 14.035 1.517 1.00 77.56 299 PRO A CA 1
ATOM 2236 C C . PRO A 1 299 ? 4.198 14.791 0.468 1.00 77.56 299 PRO A C 1
ATOM 2238 O O . PRO A 1 299 ? 4.083 16.007 0.341 1.00 77.56 299 PRO A O 1
ATOM 2241 N N . PHE A 1 300 ? 5.051 14.087 -0.280 1.00 73.56 300 PHE A N 1
ATOM 2242 C CA . PHE A 1 300 ? 6.034 14.673 -1.196 1.00 73.56 300 PHE A CA 1
ATOM 2243 C C . PHE A 1 300 ? 5.633 14.569 -2.675 1.00 73.56 300 PHE A C 1
ATOM 2245 O O . PHE A 1 300 ? 6.424 14.934 -3.546 1.00 73.56 300 PHE A O 1
ATOM 2252 N N . ILE A 1 301 ? 4.445 14.036 -2.985 1.00 67.38 301 ILE A N 1
ATOM 2253 C CA . ILE A 1 301 ? 3.983 13.904 -4.372 1.00 67.38 301 ILE A CA 1
ATOM 2254 C C . ILE A 1 301 ? 3.495 15.272 -4.877 1.00 67.38 301 ILE A C 1
ATOM 2256 O O . ILE A 1 301 ? 2.615 15.865 -4.249 1.00 67.38 301 ILE A O 1
ATOM 2260 N N . PRO A 1 302 ? 4.040 15.788 -5.998 1.00 56.94 302 PRO A N 1
ATOM 2261 C CA . PRO A 1 302 ? 3.600 17.057 -6.564 1.00 56.94 302 PRO A CA 1
ATOM 2262 C C . PRO A 1 302 ? 2.106 17.041 -6.911 1.00 56.94 302 PRO A C 1
ATOM 2264 O O . PRO A 1 302 ? 1.609 16.085 -7.511 1.00 56.94 302 PRO A O 1
ATOM 2267 N N . LEU A 1 303 ? 1.408 18.131 -6.579 1.00 50.19 303 LEU A N 1
ATOM 2268 C CA . LEU A 1 303 ? 0.075 18.443 -7.103 1.00 50.19 303 LEU A CA 1
ATOM 2269 C C . LEU A 1 303 ? 0.176 18.529 -8.633 1.00 50.19 303 LEU A C 1
ATOM 2271 O O . LEU A 1 303 ? 0.792 19.455 -9.152 1.00 50.19 303 LEU A O 1
ATOM 2275 N N . GLY A 1 304 ? -0.371 17.544 -9.345 1.00 51.69 304 GLY A N 1
ATOM 2276 C CA . GLY A 1 304 ? -0.307 17.494 -10.812 1.00 51.69 304 GLY A CA 1
ATOM 2277 C C . GLY A 1 304 ? -0.105 16.108 -11.425 1.00 51.69 304 GLY A C 1
ATOM 2278 O O . GLY A 1 304 ? 0.148 16.015 -12.622 1.00 51.69 304 GLY A O 1
ATOM 2279 N N . ALA A 1 305 ? -0.199 15.023 -10.649 1.00 54.25 305 ALA A N 1
ATOM 2280 C CA . ALA A 1 305 ? -0.208 13.681 -11.225 1.00 54.25 305 ALA A CA 1
ATOM 2281 C C . ALA A 1 305 ? -1.368 13.538 -12.232 1.00 54.25 305 ALA A C 1
ATOM 2283 O O . ALA A 1 305 ? -2.511 13.870 -11.926 1.00 54.25 305 ALA A O 1
ATOM 2284 N N . SER A 1 306 ? -1.094 12.968 -13.406 1.00 58.50 306 SER A N 1
ATOM 2285 C CA . SER A 1 306 ? -2.079 12.662 -14.461 1.00 58.50 306 SER A CA 1
ATOM 2286 C C . SER A 1 306 ? -3.152 11.634 -14.055 1.00 58.50 306 SER A C 1
ATOM 2288 O O . SER A 1 306 ? -3.955 11.216 -14.882 1.00 58.50 306 SER A O 1
ATOM 2290 N N . LEU A 1 307 ? -3.172 11.215 -12.785 1.00 66.81 307 LEU A N 1
ATOM 2291 C CA . LEU A 1 307 ? -4.007 10.149 -12.230 1.00 66.81 307 LEU A CA 1
ATOM 2292 C C . LEU A 1 307 ? -5.296 10.667 -11.553 1.00 66.81 307 LEU A C 1
ATOM 2294 O O . LEU A 1 307 ? -5.972 9.908 -10.860 1.00 66.81 307 LEU A O 1
ATOM 2298 N N . GLY A 1 308 ? -5.639 11.949 -11.725 1.00 71.44 308 GLY A N 1
ATOM 2299 C CA . GLY A 1 308 ? -6.781 12.583 -11.051 1.00 71.44 308 GLY A CA 1
ATOM 2300 C C . GLY A 1 308 ? -6.500 12.906 -9.572 1.00 71.44 308 GLY A C 1
ATOM 2301 O O . GLY A 1 308 ? -5.341 12.890 -9.161 1.00 71.44 308 GLY A O 1
ATOM 2302 N N . PRO A 1 309 ? -7.523 13.228 -8.755 1.00 79.94 309 PRO A N 1
ATOM 2303 C CA . PRO A 1 309 ? -7.330 13.561 -7.338 1.00 79.94 309 PRO A CA 1
ATOM 2304 C C . PRO A 1 309 ? -6.913 12.331 -6.518 1.00 79.94 309 PRO A C 1
ATOM 2306 O O . PRO A 1 309 ? -7.322 11.212 -6.846 1.00 79.94 309 PRO A O 1
ATOM 2309 N N . ALA A 1 310 ? -6.137 12.502 -5.442 1.00 80.94 310 ALA A N 1
ATOM 2310 C CA . ALA A 1 310 ? -5.853 11.406 -4.514 1.00 80.94 310 ALA A CA 1
ATOM 2311 C C . ALA A 1 310 ? -7.030 11.190 -3.534 1.00 80.94 310 ALA A C 1
ATOM 2313 O O . ALA A 1 310 ? -7.828 12.105 -3.311 1.00 80.94 310 ALA A O 1
ATOM 2314 N N . PRO A 1 311 ? -7.195 9.980 -2.972 1.00 83.06 311 PRO A N 1
ATOM 2315 C CA . PRO A 1 311 ? -8.278 9.694 -2.029 1.00 83.06 311 PRO A CA 1
ATOM 2316 C C . PRO A 1 311 ? -8.122 10.487 -0.715 1.00 83.06 311 PRO A C 1
ATOM 2318 O O . PRO A 1 311 ? -7.108 10.351 -0.039 1.00 83.06 311 PRO A O 1
ATOM 2321 N N . GLY A 1 312 ? -9.126 11.283 -0.330 1.00 81.00 312 GLY A N 1
ATOM 2322 C CA . GLY A 1 312 ? -9.124 12.052 0.929 1.00 81.00 312 GLY A CA 1
ATOM 2323 C C . GLY A 1 312 ? -8.247 13.315 0.925 1.00 81.00 312 GLY A C 1
ATOM 2324 O O . GLY A 1 312 ? -7.954 13.881 1.982 1.00 81.00 312 GLY A O 1
ATOM 2325 N N . ASP A 1 313 ? -7.786 13.765 -0.248 1.00 80.31 313 ASP A N 1
ATOM 2326 C CA . ASP A 1 313 ? -7.001 15.002 -0.372 1.00 80.31 313 ASP A CA 1
ATOM 2327 C C . ASP A 1 313 ? -7.809 16.255 0.007 1.00 80.31 313 ASP A C 1
ATOM 2329 O O . ASP A 1 313 ? -7.236 17.221 0.510 1.00 80.31 313 ASP A O 1
ATOM 2333 N N . ASP A 1 314 ? -9.126 16.230 -0.189 1.00 75.25 314 ASP A N 1
ATOM 2334 C CA . ASP A 1 314 ? -10.066 17.283 0.197 1.00 75.25 314 ASP A CA 1
ATOM 2335 C C . ASP A 1 314 ? -10.016 17.589 1.699 1.00 75.25 314 ASP A C 1
ATOM 2337 O O . ASP A 1 314 ? -10.027 18.756 2.082 1.00 75.25 314 ASP A O 1
ATOM 2341 N N . GLU A 1 315 ? -9.842 16.571 2.543 1.00 71.06 315 GLU A N 1
ATOM 2342 C CA . GLU A 1 315 ? -9.699 16.749 3.993 1.00 71.06 315 GLU A CA 1
ATOM 2343 C C . GLU A 1 315 ? -8.295 17.211 4.403 1.00 71.06 315 GLU A C 1
ATOM 2345 O O . GLU A 1 315 ? -8.119 17.896 5.413 1.00 71.06 315 GLU A O 1
ATOM 2350 N N . THR A 1 316 ? -7.277 16.842 3.621 1.00 60.00 316 THR A N 1
ATOM 2351 C CA . THR A 1 316 ? -5.867 17.107 3.951 1.00 60.00 316 THR A CA 1
ATOM 2352 C C . THR A 1 316 ? -5.421 18.518 3.538 1.00 60.00 316 THR A C 1
ATOM 2354 O O . THR A 1 316 ? -4.370 18.984 3.964 1.00 60.00 316 THR A O 1
ATOM 2357 N N . ILE A 1 317 ? -6.189 19.210 2.688 1.00 57.00 317 ILE A N 1
ATOM 2358 C CA . ILE A 1 317 ? -5.948 20.615 2.308 1.00 57.00 317 ILE A CA 1
ATOM 2359 C C . ILE A 1 317 ? -6.516 21.587 3.361 1.00 57.00 317 ILE A C 1
ATOM 2361 O O . ILE A 1 317 ? -6.052 22.721 3.461 1.00 57.00 317 ILE A O 1
ATOM 2365 N N . THR A 1 318 ? -7.500 21.145 4.148 1.00 44.59 318 THR A N 1
ATOM 2366 C CA . THR A 1 318 ? -8.233 21.961 5.131 1.00 44.59 318 THR A CA 1
ATOM 2367 C C . THR A 1 318 ? -7.759 21.826 6.582 1.00 44.59 318 THR A C 1
ATOM 2369 O O . THR A 1 318 ? -8.259 22.560 7.433 1.00 44.59 318 THR A O 1
ATOM 2372 N N . ALA A 1 319 ? -6.841 20.900 6.872 1.00 41.41 319 ALA A N 1
ATOM 2373 C CA . ALA A 1 319 ? -6.283 20.645 8.205 1.00 41.41 319 ALA A CA 1
ATOM 2374 C C . ALA A 1 319 ? -4.882 21.254 8.357 1.00 41.41 319 ALA A C 1
ATOM 2376 O O . ALA A 1 319 ? -4.583 21.745 9.468 1.00 41.41 319 ALA A O 1
#

Organism: Micromonas pusilla (NCBI:txid38833)

pLDDT: mean 71.35, std 22.46, range [24.56, 98.12]

Sequence (319 aa):
AAVLRLDPGADFLTAKAAHQRLSRVVHPDKCADPRADRAFALITAARNAMDPNFHKPFDNPDSVVKDGAYNVTVDNEIVVEETPCGVHDIEDDPTSDACMAATLSAETRGFAAHAATVAASIAASPLQLAVRPPPPNMSRIRHELKAWSLTSDLVPASLLERAPKLDVGHYLAVRCGLPSATAAARIASESTGREMVPLTVMVPCRAAMNGKFPLHGTFFQTNEVFLDAETAVRPKLVAAAELETLPTVSVYLGSSVASICRGMSRAEVASSFANRAVCVRSWEPHTGHPRPLPRWACPFIPLGASLGPAPGDDETITA

Foldseek 3Di:
DVLLPDDPQDALVVLVVSLVVVCCVLPVVNDVPPCSVVSNVSSVVVSVPGDNPRDDPDDDDDDDDDDDDDDDDDDDDDDDDDDDDDDDDDDDDPPCPVVVVVVVVVVVVVVVVVVVVVVVVVVPDPDDPDPDPPDPPLPPLKDKFKKFFDALVQDPPLLCVQQPPPPSRRKIKTFQQQPVQVVVQVVVCVVVVFRKTFIWIWAQLCSLCNNDDPPDPDLLNRQETATALVSSQVGDIDGVVVRVPTDIAMEMEHLDLCSSCPPPDPVRNVVCSVGHHYYNFHAYSPPSATAGAACSRRVNDDPPPPRPHGRNNVSVVVD

Radius of gyration: 28.68 Å; chains: 1; bounding box: 62×63×84 Å

Secondary structure (DSSP, 8-state):
-GGGT--TT--HHHHHHHHHHHHHHS-TTT---TTHHHHHHHHHHHHHTS-TT-PPP-----------------S------------------TTSHHHHHHHHHHHHHHHHHHHHHHHHHHHT-S-----PPPPP-TT-S-EEEEEEEPPTTTS-HHHHHHSTTSSTT--EEEE---HHHHHHHHHHHHHHTS-EEEEEEEEEHHHHTTTPPPSS--GGGGTBEEEEHHHHHSPEEEEHHHHHTS-EEEEEE-SSHHHHTTT--HHHHHHHHHH-EEE--EE-TTT--EEPPPTTT-TTS-TT-TT-PPTTHHHHS--

InterPro domains:
  IPR001623 DnaJ domain [cd06257] (2-46)
  IPR028925 Demeter, RRM-fold domain [PF15628] (200-294)
  IPR036869 Chaperone J-domain superfamily [G3DSA:1.10.287.110] (1-54)
  IPR036869 Chaperone J-domain superfamily [SSF46565] (3-48)
  IPR044811 DNA glycosylase, plant [PTHR46213] (194-294)